Protein AF-A0A485PDD1-F1 (afdb_monomer_lite)

Structure (mmCIF, N/CA/C/O backbone):
data_AF-A0A485PDD1-F1
#
_entry.id   AF-A0A485PDD1-F1
#
loop_
_atom_site.group_PDB
_atom_site.id
_atom_site.type_symbol
_atom_site.label_atom_id
_atom_site.label_alt_id
_atom_site.label_comp_id
_atom_site.label_asym_id
_atom_site.label_entity_id
_atom_site.label_seq_id
_atom_site.pdbx_PDB_ins_code
_atom_site.Cartn_x
_atom_site.Cartn_y
_atom_site.Cartn_z
_atom_site.occupancy
_atom_site.B_iso_or_equiv
_atom_site.auth_seq_id
_atom_site.auth_comp_id
_atom_site.auth_asym_id
_atom_site.auth_atom_id
_atom_site.pdbx_PDB_model_num
ATOM 1 N N . MET A 1 1 ? -54.045 -8.172 41.677 1.00 32.72 1 MET A N 1
ATOM 2 C CA . MET A 1 1 ? -52.846 -7.308 41.641 1.00 32.72 1 MET A CA 1
ATOM 3 C C . MET A 1 1 ? -53.010 -6.403 40.441 1.00 32.72 1 MET A C 1
ATOM 5 O O . MET A 1 1 ? -53.018 -6.924 39.335 1.00 32.72 1 MET A O 1
ATOM 9 N N . MET A 1 2 ? -53.266 -5.110 40.646 1.00 36.47 2 MET A N 1
ATOM 10 C CA . MET A 1 2 ? -53.425 -4.199 39.511 1.00 36.47 2 MET A CA 1
ATOM 11 C C . MET A 1 2 ? -52.040 -3.977 38.888 1.00 36.47 2 MET A C 1
ATOM 13 O O . MET A 1 2 ? -51.110 -3.651 39.633 1.00 36.47 2 MET A O 1
ATOM 17 N N . PRO A 1 3 ? -51.876 -4.240 37.582 1.00 40.84 3 PRO A N 1
ATOM 18 C CA . PRO A 1 3 ? -50.604 -4.088 36.889 1.00 40.84 3 PRO A CA 1
ATOM 19 C C . PRO A 1 3 ? -50.136 -2.637 37.007 1.00 40.84 3 PRO A C 1
ATOM 21 O O . PRO A 1 3 ? -50.955 -1.734 37.153 1.00 40.84 3 PRO A O 1
ATOM 24 N N . GLY A 1 4 ? -48.818 -2.434 37.010 1.00 51.88 4 GLY A N 1
ATOM 25 C CA . GLY A 1 4 ? -48.174 -1.135 37.191 1.00 51.88 4 GLY A CA 1
ATOM 26 C C . GLY A 1 4 ? -48.525 -0.140 36.090 1.00 51.88 4 GLY A C 1
ATOM 27 O O . GLY A 1 4 ? -47.735 0.071 35.178 1.00 51.88 4 GLY A O 1
ATOM 28 N N . THR A 1 5 ? -49.694 0.483 36.196 1.00 61.59 5 THR A N 1
ATOM 29 C CA . THR A 1 5 ? -50.098 1.621 35.383 1.00 61.59 5 THR A CA 1
ATOM 30 C C . THR A 1 5 ? -49.225 2.803 35.773 1.00 61.59 5 THR A C 1
ATOM 32 O O . THR A 1 5 ? -49.400 3.429 36.821 1.00 61.59 5 THR A O 1
ATOM 35 N N . LEU A 1 6 ? -48.216 3.059 34.940 1.00 66.75 6 LEU A N 1
ATOM 36 C CA . LEU A 1 6 ? -47.545 4.349 34.902 1.00 66.75 6 LEU A CA 1
ATOM 37 C C . LEU A 1 6 ? -48.621 5.435 34.728 1.00 66.75 6 LEU A C 1
ATOM 39 O O . LEU A 1 6 ? -49.613 5.180 34.040 1.00 66.75 6 LEU A O 1
ATOM 43 N N . PRO A 1 7 ? -48.475 6.607 35.370 1.00 75.81 7 PRO A N 1
ATOM 44 C CA . PRO A 1 7 ? -49.396 7.713 35.146 1.00 75.81 7 PRO A CA 1
ATOM 45 C C . PRO A 1 7 ? -49.527 8.017 33.650 1.00 75.81 7 PRO A C 1
ATOM 47 O O . PRO A 1 7 ? -48.538 7.936 32.921 1.00 75.81 7 PRO A O 1
ATOM 50 N N . GLU A 1 8 ? -50.736 8.346 33.205 1.00 76.44 8 GLU A N 1
ATOM 51 C CA . GLU A 1 8 ? -51.068 8.594 31.795 1.00 76.44 8 GLU A CA 1
ATOM 52 C C . GLU A 1 8 ? -50.135 9.645 31.175 1.00 76.44 8 GLU A C 1
ATOM 54 O O . GLU A 1 8 ? -49.618 9.456 30.080 1.00 76.44 8 GLU A O 1
ATOM 59 N N . GLU A 1 9 ? -49.744 10.656 31.955 1.00 80.94 9 GLU A N 1
ATOM 60 C CA . GLU A 1 9 ? -48.836 11.716 31.511 1.00 80.94 9 GLU A CA 1
ATOM 61 C C . GLU A 1 9 ? -47.396 11.220 31.270 1.00 80.94 9 GLU A C 1
ATOM 63 O O . GLU A 1 9 ? -46.640 11.810 30.495 1.00 80.94 9 GLU A O 1
ATOM 68 N N . VAL A 1 10 ? -46.987 10.130 31.932 1.00 79.56 10 VAL A N 1
ATOM 69 C CA . VAL A 1 10 ? -45.689 9.476 31.698 1.00 79.56 10 VAL A CA 1
ATOM 70 C C . VAL A 1 10 ? -45.720 8.700 30.383 1.00 79.56 10 VAL A C 1
ATOM 72 O O . VAL A 1 10 ? -44.731 8.722 29.650 1.00 79.56 10 VAL A O 1
ATOM 75 N N . VAL A 1 11 ? -46.848 8.052 30.085 1.00 82.50 11 VAL A N 1
ATOM 76 C CA . VAL A 1 11 ? -47.064 7.290 28.848 1.00 82.50 11 VAL A CA 1
ATOM 77 C C . VAL A 1 11 ? -47.174 8.234 27.651 1.00 82.50 11 VAL A C 1
ATOM 79 O O . VAL A 1 11 ? -46.533 7.994 26.632 1.00 82.50 11 VAL A O 1
ATOM 82 N N . ASP A 1 12 ? -47.881 9.355 27.791 1.00 82.94 12 ASP A N 1
ATOM 83 C CA . ASP A 1 12 ? -47.989 10.383 26.750 1.00 82.94 12 ASP A CA 1
ATOM 84 C C . ASP A 1 12 ? -46.628 10.984 26.384 1.00 82.94 12 ASP A C 1
ATOM 86 O O . ASP A 1 12 ? -46.318 11.164 25.205 1.00 82.94 12 ASP A O 1
ATOM 90 N N . PHE A 1 13 ? -45.774 11.242 27.380 1.00 85.31 13 PHE A N 1
ATOM 91 C CA . PHE A 1 13 ? -44.405 11.701 27.141 1.00 85.31 13 PHE A CA 1
ATOM 92 C C . PHE A 1 13 ? -43.559 10.647 26.410 1.00 85.31 13 PHE A C 1
ATOM 94 O O . PHE A 1 13 ? -42.781 10.983 25.519 1.00 85.31 13 PHE A O 1
ATOM 101 N N . GLU A 1 14 ? -43.696 9.367 26.762 1.00 84.00 14 GLU A N 1
ATOM 102 C CA . GLU A 1 14 ? -42.968 8.277 26.101 1.00 84.00 14 GLU A CA 1
ATOM 103 C C . GLU A 1 14 ? -43.442 8.056 24.660 1.00 84.00 14 GLU A C 1
ATOM 105 O O . GLU A 1 14 ? -42.611 7.908 23.762 1.00 84.00 14 GLU A O 1
ATOM 110 N N . ASN A 1 15 ? -44.752 8.125 24.421 1.00 85.62 15 ASN A N 1
ATOM 111 C CA . ASN A 1 15 ? -45.341 8.058 23.086 1.00 85.62 15 ASN A CA 1
ATOM 112 C C . ASN A 1 15 ? -44.891 9.237 22.217 1.00 85.62 15 ASN A C 1
ATOM 114 O O . ASN A 1 15 ? -44.507 9.036 21.065 1.00 85.62 15 ASN A O 1
ATOM 118 N N . PHE A 1 16 ? -44.866 10.449 22.778 1.00 87.62 16 PHE A N 1
ATOM 119 C CA . PHE A 1 16 ? -44.356 11.634 22.092 1.00 87.62 16 PHE A CA 1
ATOM 120 C C . PHE A 1 16 ? -42.895 11.442 21.666 1.00 87.62 16 PHE A C 1
ATOM 122 O O . PHE A 1 16 ? -42.573 11.626 20.497 1.00 87.62 16 PHE A O 1
ATOM 129 N N . LEU A 1 17 ? -42.026 10.966 22.566 1.00 86.00 17 LEU A N 1
ATOM 130 C CA . LEU A 1 17 ? -40.626 10.687 22.230 1.00 86.00 17 LEU A CA 1
ATOM 131 C C . LEU A 1 17 ? -40.470 9.628 21.136 1.00 86.00 17 LEU A C 1
ATOM 133 O O . LEU A 1 17 ? -39.596 9.764 20.284 1.00 86.00 17 LEU A O 1
ATOM 137 N N . GLN A 1 18 ? -41.288 8.576 21.147 1.00 84.62 18 GLN A N 1
ATOM 138 C CA . GLN A 1 18 ? -41.235 7.542 20.111 1.00 84.62 18 GLN A CA 1
ATOM 139 C C . GLN A 1 18 ? -41.679 8.075 18.743 1.00 84.62 18 GLN A C 1
ATOM 141 O O . GLN A 1 18 ? -41.089 7.706 17.730 1.00 84.62 18 GLN A O 1
ATOM 146 N N . GLN A 1 19 ? -42.674 8.964 18.707 1.00 83.81 19 GLN A N 1
ATOM 147 C CA . GLN A 1 19 ? -43.203 9.533 17.465 1.00 83.81 19 GLN A CA 1
ATOM 148 C C . GLN A 1 19 ? -42.318 10.643 16.887 1.00 83.81 19 GLN A C 1
ATOM 150 O O . GLN A 1 19 ? -42.195 10.749 15.670 1.00 83.81 19 GLN A O 1
ATOM 155 N N . THR A 1 20 ? -41.679 11.460 17.729 1.00 81.75 20 THR A N 1
ATOM 156 C CA . THR A 1 20 ? -40.926 12.645 17.283 1.00 81.75 20 THR A CA 1
ATOM 157 C C . THR A 1 20 ? -39.418 12.419 17.161 1.00 81.75 20 THR A C 1
ATOM 159 O O . THR A 1 20 ? -38.658 13.379 17.169 1.00 81.75 20 THR A O 1
ATOM 162 N N . GLY A 1 21 ? -38.947 11.172 17.087 1.00 80.50 21 GLY A N 1
ATOM 163 C CA . GLY A 1 21 ? -37.518 10.891 16.887 1.00 80.50 21 GLY A CA 1
ATOM 164 C C . GLY A 1 21 ? -36.651 11.072 18.141 1.00 80.50 21 GLY A C 1
ATOM 165 O O . GLY A 1 21 ? -35.491 11.469 18.051 1.00 80.50 21 GLY A O 1
ATOM 166 N N . GLY A 1 22 ? -37.196 10.774 19.321 1.00 84.81 22 GLY A N 1
ATOM 167 C CA . GLY A 1 22 ? -36.456 10.698 20.579 1.00 84.81 22 GLY A CA 1
ATOM 168 C C . GLY A 1 22 ? -36.311 12.029 21.318 1.00 84.81 22 GLY A C 1
ATOM 169 O O . GLY A 1 22 ? -37.085 12.966 21.130 1.00 84.81 22 GLY A O 1
ATOM 170 N N . ARG A 1 23 ? -35.319 12.099 22.216 1.00 82.88 23 ARG A N 1
ATOM 171 C CA . ARG A 1 23 ? -35.078 13.271 23.083 1.00 82.88 23 ARG A CA 1
ATOM 172 C C . ARG A 1 23 ? -34.565 14.491 22.329 1.00 82.88 23 ARG A C 1
ATOM 174 O O . ARG A 1 23 ? -34.639 15.586 22.869 1.00 82.88 23 ARG A O 1
ATOM 181 N N . GLN A 1 24 ? -34.046 14.294 21.124 1.00 84.19 24 GLN A N 1
ATOM 182 C CA . GLN A 1 24 ? -33.463 15.330 20.287 1.00 84.19 24 GLN A CA 1
ATOM 183 C C . GLN A 1 24 ? -34.381 15.739 19.131 1.00 84.19 24 GLN A C 1
ATOM 185 O O . GLN A 1 24 ? -33.977 16.568 18.326 1.00 84.19 24 GLN A O 1
ATOM 190 N N . GLY A 1 25 ? -35.595 15.188 19.019 1.00 82.56 25 GLY A N 1
ATOM 191 C CA . GLY A 1 25 ? -36.531 15.586 17.961 1.00 82.56 25 GLY A CA 1
ATOM 192 C C . GLY A 1 25 ? -36.094 15.159 16.553 1.00 82.56 25 GLY A C 1
ATOM 193 O O . GLY A 1 25 ? -36.463 15.803 15.577 1.00 82.56 25 GLY A O 1
ATOM 194 N N . GLY A 1 26 ? -35.234 14.138 16.441 1.00 82.62 26 GLY A N 1
ATOM 195 C CA . GLY A 1 26 ? -34.600 13.737 15.180 1.00 82.62 26 GLY A CA 1
ATOM 196 C C . GLY A 1 26 ? -33.402 14.595 14.744 1.00 82.62 26 GLY A C 1
ATOM 197 O O . GLY A 1 26 ? -32.874 14.374 13.656 1.00 82.62 26 GLY A O 1
ATOM 198 N N . TRP A 1 27 ? -32.962 15.555 15.564 1.00 88.62 27 TRP A N 1
ATOM 199 C CA . TRP A 1 27 ? -31.740 16.329 15.321 1.00 88.62 27 TRP A CA 1
ATOM 200 C C . TRP A 1 27 ? -30.504 15.603 15.858 1.00 88.62 27 TRP A C 1
ATOM 202 O O . TRP A 1 27 ? -30.593 14.844 16.824 1.00 88.62 27 TRP A O 1
ATOM 212 N N . ASP A 1 28 ? -29.348 15.866 15.245 1.00 87.88 28 ASP A N 1
ATOM 213 C CA . ASP A 1 28 ? -28.065 15.387 15.762 1.00 87.88 28 ASP A CA 1
ATOM 214 C C . ASP A 1 28 ? -27.723 16.082 17.092 1.00 87.88 28 ASP A C 1
ATOM 216 O O . ASP A 1 28 ? -28.153 17.211 17.355 1.00 87.88 28 ASP A O 1
ATOM 220 N N . ASP A 1 29 ? -26.933 15.420 17.936 1.00 86.56 29 ASP A N 1
ATOM 221 C CA . ASP A 1 29 ? -26.594 15.908 19.276 1.00 86.56 29 ASP A CA 1
ATOM 222 C C . ASP A 1 29 ? -25.891 17.274 19.222 1.00 86.56 29 ASP A C 1
ATOM 224 O O . ASP A 1 29 ? -26.140 18.139 20.067 1.00 86.56 29 ASP A O 1
ATOM 228 N N . TYR A 1 30 ? -25.046 17.498 18.210 1.00 87.44 30 TYR A N 1
ATOM 229 C CA . TYR A 1 30 ? -24.349 18.768 18.005 1.00 87.44 30 TYR A CA 1
ATOM 230 C C . TYR A 1 30 ? -25.317 19.906 17.637 1.00 87.44 30 TYR A C 1
ATOM 232 O O . TYR A 1 30 ? -25.313 20.964 18.279 1.00 87.44 30 TYR A O 1
ATOM 240 N N . ASP A 1 31 ? -26.191 19.661 16.658 1.00 87.12 31 ASP A N 1
ATOM 241 C CA . ASP A 1 31 ? -27.179 20.629 16.171 1.00 87.12 31 ASP A CA 1
ATOM 242 C C . ASP A 1 31 ? -28.172 21.002 17.280 1.00 87.12 31 ASP A C 1
ATOM 244 O O . ASP A 1 31 ? -28.427 22.183 17.542 1.00 87.12 31 ASP A O 1
ATOM 248 N N . HIS A 1 32 ? -28.688 19.995 17.993 1.00 89.44 32 HIS A N 1
ATOM 249 C CA . HIS A 1 32 ? -29.620 20.184 19.099 1.00 89.44 32 HIS A CA 1
ATOM 250 C C . HIS A 1 32 ? -28.987 20.991 20.244 1.00 89.44 32 HIS A C 1
ATOM 252 O O . HIS A 1 32 ? -29.609 21.910 20.783 1.00 89.44 32 HIS A O 1
ATOM 258 N N . GLN A 1 33 ? -27.732 20.708 20.608 1.00 89.12 33 GLN A N 1
ATOM 259 C CA . GLN A 1 33 ? -27.037 21.467 21.650 1.00 89.12 33 GLN A CA 1
ATOM 260 C C . GLN A 1 33 ? -26.818 22.931 21.266 1.00 89.12 33 GLN A C 1
ATOM 262 O O . GLN A 1 33 ? -26.988 23.813 22.113 1.00 89.12 33 GLN A O 1
ATOM 267 N N . ASN A 1 34 ? -26.444 23.211 20.017 1.00 87.38 34 ASN A N 1
ATOM 268 C CA . ASN A 1 34 ? -26.275 24.583 19.543 1.00 87.38 34 ASN A CA 1
ATOM 269 C C . ASN A 1 34 ? -27.607 25.338 19.543 1.00 87.38 34 ASN A C 1
ATOM 271 O O . ASN A 1 34 ? -27.673 26.451 20.068 1.00 87.38 34 ASN A O 1
ATOM 275 N N . PHE A 1 35 ? -28.682 24.697 19.083 1.00 88.12 35 PHE A N 1
ATOM 276 C CA . PHE A 1 35 ? -30.039 25.233 19.162 1.00 88.12 35 PHE A CA 1
ATOM 277 C C . PHE A 1 35 ? -30.432 25.608 20.601 1.00 88.12 35 PHE A C 1
ATOM 279 O O . PHE A 1 35 ? -30.812 26.750 20.867 1.00 88.12 35 PHE A O 1
ATOM 286 N N . VAL A 1 36 ? -30.264 24.693 21.566 1.00 88.12 36 VAL A N 1
ATOM 287 C CA . VAL A 1 36 ? -30.605 24.949 22.978 1.00 88.12 36 VAL A CA 1
ATOM 288 C C . VAL A 1 36 ? -29.745 26.070 23.573 1.00 88.12 36 VAL A C 1
ATOM 290 O O . VAL A 1 36 ? -30.261 26.917 24.308 1.00 88.12 36 VAL A O 1
ATOM 293 N N . LYS A 1 37 ? -28.446 26.129 23.243 1.00 87.69 37 LYS A N 1
ATOM 294 C CA . LYS A 1 37 ? -27.548 27.209 23.692 1.00 87.69 37 LYS A CA 1
ATOM 295 C C . LYS A 1 37 ? -28.029 28.571 23.201 1.00 87.69 37 LYS A C 1
ATOM 297 O O . LYS A 1 37 ? -28.168 29.485 24.011 1.00 87.69 37 LYS A O 1
ATOM 302 N N . VAL A 1 38 ? -28.307 28.706 21.905 1.00 86.38 38 VAL A N 1
ATOM 303 C CA . VAL A 1 38 ? -28.776 29.967 21.310 1.00 86.38 38 VAL A CA 1
ATOM 304 C C . VAL A 1 38 ? -30.156 30.343 21.863 1.00 86.38 38 VAL A C 1
ATOM 306 O O . VAL A 1 38 ? -30.401 31.502 22.202 1.00 86.38 38 VAL A O 1
ATOM 309 N N . ARG A 1 39 ? -31.036 29.363 22.091 1.00 85.25 39 ARG A N 1
ATOM 310 C CA . ARG A 1 39 ? -32.368 29.598 22.667 1.00 85.25 39 ARG A CA 1
ATOM 311 C C . ARG A 1 39 ? -32.292 30.131 24.091 1.00 85.25 39 ARG A C 1
ATOM 313 O O . ARG A 1 39 ? -32.973 31.100 24.428 1.00 85.25 39 ARG A O 1
ATOM 320 N N . ASN A 1 40 ? -31.437 29.535 24.919 1.00 85.50 40 ASN A N 1
ATOM 321 C CA . ASN A 1 40 ? -31.229 29.970 26.299 1.00 85.50 40 ASN A CA 1
ATOM 322 C C . ASN A 1 40 ? -30.633 31.383 26.373 1.00 85.50 40 ASN A C 1
ATOM 324 O O . ASN A 1 40 ? -30.988 32.138 27.280 1.00 85.50 40 ASN A O 1
ATOM 328 N N . LYS A 1 41 ? -29.783 31.768 25.409 1.00 84.81 41 LYS A N 1
ATOM 329 C CA . LYS A 1 41 ? -29.271 33.144 25.291 1.00 84.81 41 LYS A CA 1
ATOM 330 C C . LYS A 1 41 ? -30.381 34.145 24.954 1.00 84.81 41 LYS A C 1
ATOM 332 O O . LYS A 1 41 ? -30.450 35.206 25.570 1.00 84.81 41 LYS A O 1
ATOM 337 N N . HIS A 1 42 ? -31.262 33.808 24.009 1.00 79.00 42 HIS A N 1
ATOM 338 C CA . HIS A 1 42 ? -32.275 34.739 23.491 1.00 79.00 42 HIS A CA 1
ATOM 339 C C . HIS A 1 42 ? -33.614 34.726 24.223 1.00 79.00 42 HIS A C 1
ATOM 341 O O . HIS A 1 42 ? -34.413 35.636 24.009 1.00 79.00 42 HIS A O 1
ATOM 347 N N . LYS A 1 43 ? -33.875 33.736 25.087 1.00 74.94 43 LYS A N 1
ATOM 348 C CA . LYS A 1 43 ? -35.114 33.600 25.883 1.00 74.94 43 LYS A CA 1
ATOM 349 C C . LYS A 1 43 ? -36.400 33.837 25.064 1.00 74.94 43 LYS A C 1
ATOM 351 O O . LYS A 1 43 ? -37.335 34.462 25.554 1.00 74.94 43 LYS A O 1
ATOM 356 N N . GLY A 1 44 ? -36.435 33.376 23.811 1.00 63.06 44 GLY A N 1
ATOM 357 C CA . GLY A 1 44 ? -37.609 33.491 22.932 1.00 63.06 44 GLY A CA 1
ATOM 358 C C . GLY A 1 44 ? -37.758 34.814 22.165 1.00 63.06 44 GLY A C 1
ATOM 359 O O . GLY A 1 44 ? -38.826 35.076 21.620 1.00 63.06 44 GLY A O 1
ATOM 360 N N . LYS A 1 45 ? -36.722 35.660 22.096 1.00 76.38 45 LYS A N 1
ATOM 361 C CA . LYS A 1 45 ? -36.727 36.861 21.237 1.00 76.38 45 LYS A CA 1
ATOM 362 C C . LYS A 1 45 ? -36.639 36.491 19.746 1.00 76.38 45 LYS A C 1
ATOM 364 O O . LYS A 1 45 ? -35.929 35.547 19.418 1.00 76.38 45 LYS A O 1
ATOM 369 N N . PRO A 1 46 ? -37.241 37.269 18.822 1.00 68.50 46 PRO A N 1
ATOM 370 C CA . PRO A 1 46 ? -37.196 36.991 17.378 1.00 68.50 46 PRO A CA 1
ATOM 371 C C . PRO A 1 46 ? -35.775 36.998 16.781 1.00 68.50 46 PRO A C 1
ATOM 373 O O . PRO A 1 46 ? -35.539 36.349 15.767 1.00 68.50 46 PRO A O 1
ATOM 376 N N . ALA A 1 47 ? -34.812 37.648 17.450 1.00 72.19 47 ALA A N 1
ATOM 377 C CA . ALA A 1 47 ? -33.385 37.599 17.107 1.00 72.19 47 ALA A CA 1
ATOM 378 C C . ALA A 1 47 ? -32.769 36.184 17.199 1.00 72.19 47 ALA A C 1
ATOM 380 O O . ALA A 1 47 ? -31.723 35.928 16.611 1.00 72.19 47 ALA A O 1
ATOM 381 N N . PHE A 1 48 ? -33.442 35.257 17.887 1.00 82.12 48 PHE A N 1
ATOM 382 C CA . PHE A 1 48 ? -33.079 33.845 17.979 1.00 82.12 48 PHE A CA 1
ATOM 383 C C . PHE A 1 48 ? -32.922 33.176 16.609 1.00 82.12 48 PHE A C 1
ATOM 385 O O . PHE A 1 48 ? -31.954 32.455 16.391 1.00 82.12 48 PHE A O 1
ATOM 392 N N . MET A 1 49 ? -33.848 33.435 15.679 1.00 78.00 49 MET A N 1
ATOM 393 C CA . MET A 1 49 ? -33.866 32.754 14.380 1.00 78.00 49 MET A CA 1
ATOM 394 C C . MET A 1 49 ? -32.625 33.077 13.541 1.00 78.00 49 MET A C 1
ATOM 396 O O . MET A 1 49 ? -32.090 32.187 12.889 1.00 78.00 49 MET A O 1
ATOM 400 N N . GLY A 1 50 ? -32.147 34.325 13.600 1.00 76.88 50 GLY A N 1
ATOM 401 C CA . GLY A 1 50 ? -30.933 34.748 12.898 1.00 76.88 50 GLY A CA 1
ATOM 402 C C . GLY A 1 50 ? -29.682 34.059 13.442 1.00 76.88 50 GLY A C 1
ATOM 403 O O . GLY A 1 50 ? -28.946 33.444 12.679 1.00 76.88 50 GLY A O 1
ATOM 404 N N . GLU A 1 51 ? -29.488 34.063 14.768 1.00 80.44 51 GLU A N 1
ATOM 405 C CA . GLU A 1 51 ? -28.298 33.447 15.379 1.00 80.44 51 GLU A CA 1
ATOM 406 C C . GLU A 1 51 ? -28.298 31.914 15.228 1.00 80.44 51 GLU A C 1
ATOM 408 O O . GLU A 1 51 ? -27.234 31.312 15.093 1.00 80.44 51 GLU A O 1
ATOM 413 N N . VAL A 1 52 ? -29.460 31.248 15.205 1.00 83.69 52 VAL A N 1
ATOM 414 C CA . VAL A 1 52 ? -29.501 29.794 14.954 1.00 83.69 52 VAL A CA 1
ATOM 415 C C . VAL A 1 52 ? -29.090 29.461 13.523 1.00 83.69 52 VAL A C 1
ATOM 417 O O . VAL A 1 52 ? -28.319 28.523 13.337 1.00 83.69 52 VAL A O 1
ATOM 420 N N . LEU A 1 53 ? -29.551 30.226 12.531 1.00 82.06 53 LEU A N 1
ATOM 421 C CA . LEU A 1 53 ? -29.183 30.006 11.128 1.00 82.06 53 LEU A CA 1
ATOM 422 C C . LEU A 1 53 ? -27.695 30.274 10.867 1.00 82.06 53 LEU A C 1
ATOM 424 O O . LEU A 1 53 ? -27.077 29.558 10.085 1.00 82.06 53 LEU A O 1
ATOM 428 N N . GLU A 1 54 ? -27.096 31.242 11.565 1.00 81.38 54 GLU A N 1
ATOM 429 C CA . GLU A 1 54 ? -25.648 31.488 11.507 1.00 81.38 54 GLU A CA 1
ATOM 430 C C . GLU A 1 54 ? -24.828 30.327 12.094 1.00 81.38 54 GLU A C 1
ATOM 432 O O . GLU A 1 54 ? -23.771 29.984 11.567 1.00 81.38 54 GLU A O 1
ATOM 437 N N . ASN A 1 55 ? -25.312 29.699 13.172 1.00 79.38 55 ASN A N 1
ATOM 438 C CA . ASN A 1 55 ? -24.624 28.573 13.814 1.00 79.38 55 ASN A CA 1
ATOM 439 C C . ASN A 1 55 ? -24.913 27.219 13.141 1.00 79.38 55 ASN A C 1
ATOM 441 O O . ASN A 1 55 ? -24.136 26.282 13.323 1.00 79.38 55 ASN A O 1
ATOM 445 N N . LEU A 1 56 ? -26.008 27.103 12.384 1.00 81.44 56 LEU A N 1
ATOM 446 C CA . LEU A 1 56 ? -26.446 25.879 11.705 1.00 81.44 56 LEU A CA 1
ATOM 447 C C . LEU A 1 56 ? -26.727 26.149 10.214 1.00 81.44 56 LEU A C 1
ATOM 449 O O . LEU A 1 56 ? -27.880 26.090 9.783 1.00 81.44 56 LEU A O 1
ATOM 453 N N . PRO A 1 57 ? -25.685 26.382 9.392 1.00 74.50 57 PRO A N 1
ATOM 454 C CA . PRO A 1 57 ? -25.847 26.719 7.973 1.00 74.50 57 PRO A CA 1
ATOM 455 C C . PRO A 1 57 ? -26.426 25.573 7.126 1.00 74.50 57 PRO A C 1
ATOM 457 O O . PRO A 1 57 ? -26.847 25.794 5.994 1.00 74.50 57 PRO A O 1
ATOM 460 N N . ALA A 1 58 ? -26.439 24.345 7.654 1.00 77.75 58 ALA A N 1
ATOM 461 C CA . ALA A 1 58 ? -26.993 23.166 6.990 1.00 77.75 58 ALA A CA 1
ATOM 462 C C . ALA A 1 58 ? -28.513 22.996 7.189 1.00 77.75 58 ALA A C 1
ATOM 464 O O . ALA A 1 58 ? -29.091 22.078 6.609 1.00 77.75 58 ALA A O 1
ATOM 465 N N . ARG A 1 59 ? -29.157 23.833 8.017 1.00 82.25 59 ARG A N 1
ATOM 466 C CA . ARG A 1 59 ? -30.582 23.722 8.366 1.00 82.25 59 ARG A CA 1
ATOM 467 C C . ARG A 1 59 ? -31.377 24.887 7.805 1.00 82.25 59 ARG A C 1
ATOM 469 O O . ARG A 1 59 ? -30.922 26.028 7.798 1.00 82.25 59 ARG A O 1
ATOM 476 N N . THR A 1 60 ? -32.588 24.597 7.346 1.00 85.50 60 THR A N 1
ATOM 477 C CA . THR A 1 60 ? -33.482 25.626 6.807 1.00 85.50 60 THR A CA 1
ATOM 478 C C . THR A 1 60 ? -34.225 26.356 7.927 1.00 85.50 60 THR A C 1
ATOM 480 O O . THR A 1 60 ? -34.418 25.833 9.026 1.00 85.50 60 THR A O 1
ATOM 483 N N . GLN A 1 61 ? -34.678 27.583 7.658 1.00 84.81 61 GLN A N 1
ATOM 484 C CA . GLN A 1 61 ? -35.468 28.359 8.620 1.00 84.81 61 GLN A CA 1
ATOM 485 C C . GLN A 1 61 ? -36.732 27.610 9.067 1.00 84.81 61 GLN A C 1
ATOM 487 O O . GLN A 1 61 ? -37.086 27.653 10.247 1.00 84.81 61 GLN A O 1
ATOM 492 N N . ASP A 1 62 ? -37.382 26.900 8.146 1.00 84.69 62 ASP A N 1
ATOM 493 C CA . ASP A 1 62 ? -38.595 26.134 8.428 1.00 84.69 62 ASP A CA 1
ATOM 494 C C . ASP A 1 62 ? -38.316 24.948 9.361 1.00 84.69 62 ASP A C 1
ATOM 496 O O . ASP A 1 62 ? -39.079 24.718 10.301 1.00 84.69 62 ASP A O 1
ATOM 500 N N . GLU A 1 63 ? -37.191 24.249 9.179 1.00 87.06 63 GLU A N 1
ATOM 501 C CA . GLU A 1 63 ? -36.747 23.179 10.086 1.00 87.06 63 GLU A CA 1
ATOM 502 C C . GLU A 1 63 ? -36.506 23.706 11.504 1.00 87.06 63 GLU A C 1
ATOM 504 O O . GLU A 1 63 ? -36.956 23.101 12.478 1.00 87.06 63 GLU A O 1
ATOM 509 N N . VAL A 1 64 ? -35.856 24.867 11.638 1.00 86.44 64 VAL A N 1
ATOM 510 C CA . VAL A 1 64 ? -35.612 25.508 12.942 1.00 86.44 64 VAL A CA 1
ATOM 511 C C . VAL A 1 64 ? -36.930 25.897 13.624 1.00 86.44 64 VAL A C 1
ATOM 513 O O . VAL A 1 64 ? -37.083 25.704 14.832 1.00 86.44 64 VAL A O 1
ATOM 516 N N . GLN A 1 65 ? -37.912 26.411 12.875 1.00 87.06 65 GLN A N 1
ATOM 517 C CA . GLN A 1 65 ? -39.227 26.758 13.429 1.00 87.06 65 GLN A CA 1
ATOM 518 C C . GLN A 1 65 ? -40.030 25.527 13.861 1.00 87.06 65 GLN A C 1
ATOM 520 O O . GLN A 1 65 ? -40.690 25.556 14.903 1.00 87.06 65 GLN A O 1
ATOM 525 N N . GLN A 1 66 ? -39.996 24.451 13.073 1.00 88.00 66 GLN A N 1
ATOM 526 C CA . GLN A 1 66 ? -40.628 23.184 13.440 1.00 88.00 66 GLN A CA 1
ATOM 527 C C . GLN A 1 66 ? -39.993 22.609 14.706 1.00 88.00 66 GLN A C 1
ATOM 529 O O . GLN A 1 66 ? -40.712 22.175 15.608 1.00 88.00 66 GLN A O 1
ATOM 534 N N . HIS A 1 67 ? -38.667 22.693 14.814 1.00 89.38 67 HIS A N 1
ATOM 535 C CA . HIS A 1 67 ? -37.935 22.239 15.989 1.00 89.38 67 HIS A CA 1
ATOM 536 C C . HIS A 1 67 ? -38.204 23.089 17.233 1.00 89.38 67 HIS A C 1
ATOM 538 O O . HIS A 1 67 ? -38.333 22.542 18.323 1.00 89.38 67 HIS A O 1
ATOM 544 N N . GLU A 1 68 ? -38.390 24.406 17.103 1.00 87.50 68 GLU A N 1
ATOM 545 C CA . GLU A 1 68 ? -38.822 25.251 18.229 1.00 87.50 68 GLU A CA 1
ATOM 546 C C . GLU A 1 68 ? -40.233 24.896 18.702 1.00 87.50 68 GLU A C 1
ATOM 548 O O . GLU A 1 68 ? -40.454 24.768 19.908 1.00 87.50 68 GLU A O 1
ATOM 553 N N . LYS A 1 69 ? -41.180 24.672 17.782 1.00 88.31 69 LYS A N 1
ATOM 554 C CA . LYS A 1 69 ? -42.526 24.198 18.145 1.00 88.31 69 LYS A CA 1
ATOM 555 C C . LYS A 1 69 ? -42.452 22.855 18.868 1.00 88.31 69 LYS A C 1
ATOM 557 O O . LYS A 1 69 ? -43.050 22.699 19.932 1.00 88.31 69 LYS A O 1
ATOM 562 N N . TRP A 1 70 ? -41.675 21.915 18.332 1.00 91.12 70 TRP A N 1
ATOM 563 C CA . TRP A 1 70 ? -41.431 20.624 18.968 1.00 91.12 70 TRP A CA 1
ATOM 564 C C . TRP A 1 70 ? -40.818 20.788 20.367 1.00 91.12 70 TRP A C 1
ATOM 566 O O . TRP A 1 70 ? -41.328 20.225 21.336 1.00 91.12 70 TRP A O 1
ATOM 576 N N . TYR A 1 71 ? -39.784 21.613 20.519 1.00 88.25 71 TYR A N 1
ATOM 577 C CA . TYR A 1 71 ? -39.094 21.800 21.793 1.00 88.25 71 TYR A CA 1
ATOM 578 C C . TYR A 1 71 ? -39.988 22.452 22.860 1.00 88.25 71 TYR A C 1
ATOM 580 O O . TYR A 1 71 ? -39.922 22.091 24.035 1.00 88.25 71 TYR A O 1
ATOM 588 N N . GLN A 1 72 ? -40.893 23.355 22.468 1.00 87.56 72 GLN A N 1
ATOM 589 C CA . GLN A 1 72 ? -41.928 23.882 23.366 1.00 87.56 72 GLN A CA 1
ATOM 590 C C . GLN A 1 72 ? -42.887 22.787 23.841 1.00 87.56 72 GLN A C 1
ATOM 592 O O . GLN A 1 72 ? -43.172 22.696 25.037 1.00 87.56 72 GLN A O 1
ATOM 597 N N . THR A 1 73 ? -43.351 21.927 22.929 1.00 88.00 73 THR A N 1
ATOM 598 C CA . THR A 1 73 ? -44.218 20.796 23.291 1.00 88.00 73 THR A CA 1
ATOM 599 C C . THR A 1 73 ? -43.496 19.774 24.172 1.00 88.00 73 THR A C 1
ATOM 601 O O . THR A 1 73 ? -44.069 19.308 25.156 1.00 88.00 73 THR A O 1
ATOM 604 N N . PHE A 1 74 ? -42.217 19.503 23.895 1.00 89.56 74 PHE A N 1
ATOM 605 C CA . PHE A 1 74 ? -41.360 18.638 24.701 1.00 89.56 74 PHE A CA 1
ATOM 606 C C . PHE A 1 74 ? -41.244 19.148 26.142 1.00 89.56 74 PHE A C 1
ATOM 608 O O . PHE A 1 74 ? -41.486 18.384 27.075 1.00 89.56 74 PHE A O 1
ATOM 615 N N . LEU A 1 75 ? -40.951 20.440 26.337 1.00 87.56 75 LEU A N 1
ATOM 616 C CA . LEU A 1 75 ? -40.838 21.037 27.673 1.00 87.56 75 LEU A CA 1
ATOM 617 C C . LEU A 1 75 ? -42.154 20.971 28.455 1.00 87.56 75 LEU A C 1
ATOM 619 O O . LEU A 1 75 ? -42.152 20.638 29.638 1.00 87.56 75 LEU A O 1
ATOM 623 N N . ALA A 1 76 ? -43.285 21.241 27.798 1.00 88.56 76 ALA A N 1
ATOM 624 C CA . ALA A 1 76 ? -44.594 21.166 28.440 1.00 88.56 76 ALA A CA 1
ATOM 625 C C . ALA A 1 76 ? -44.940 19.737 28.898 1.00 88.56 76 ALA A C 1
ATOM 627 O O . ALA A 1 76 ? -45.515 19.553 29.970 1.00 88.56 76 ALA A O 1
ATOM 628 N N . LEU A 1 77 ? -44.595 18.721 28.101 1.00 88.44 77 LEU A N 1
ATOM 629 C CA . LEU A 1 77 ? -44.823 17.319 28.458 1.00 88.44 77 LEU A CA 1
ATOM 630 C C . LEU A 1 77 ? -43.838 16.827 29.528 1.00 88.44 77 LEU A C 1
ATOM 632 O O . LEU A 1 77 ? -44.224 16.062 30.412 1.00 88.44 77 LEU A O 1
ATOM 636 N N . GLU A 1 78 ? -42.585 17.285 29.489 1.00 86.88 78 GLU A N 1
ATOM 637 C CA . GLU A 1 78 ? -41.594 16.968 30.519 1.00 86.88 78 GLU A CA 1
ATOM 638 C C . GLU A 1 78 ? -42.028 17.503 31.893 1.00 86.88 78 GLU A C 1
ATOM 640 O O . GLU A 1 78 ? -41.900 16.798 32.899 1.00 86.88 78 GLU A O 1
ATOM 645 N N . GLU A 1 79 ? -42.586 18.715 31.938 1.00 88.69 79 GLU A N 1
ATOM 646 C CA . GLU A 1 79 ? -43.088 19.311 33.177 1.00 88.69 79 GLU A CA 1
ATOM 647 C C . GLU A 1 79 ? -44.297 18.539 33.723 1.00 88.69 79 GLU A C 1
ATOM 649 O O . GLU A 1 79 ? -44.278 18.106 34.875 1.00 88.69 79 GLU A O 1
ATOM 654 N N . ARG A 1 80 ? -45.289 18.219 32.877 1.00 87.75 80 ARG A N 1
ATOM 655 C CA . ARG A 1 80 ? -46.443 17.389 33.284 1.00 87.75 80 ARG A CA 1
ATOM 656 C C . ARG A 1 80 ? -46.020 16.023 33.826 1.00 87.75 80 ARG A C 1
ATOM 658 O O . ARG A 1 80 ? -46.566 15.545 34.822 1.00 87.75 80 ARG A O 1
ATOM 665 N N . LYS A 1 81 ? -45.008 15.397 33.216 1.00 88.25 81 LYS A N 1
ATOM 666 C CA . LYS A 1 81 ? -44.425 14.143 33.711 1.00 88.25 81 LYS A CA 1
ATOM 667 C C . LYS A 1 81 ? -43.831 14.314 35.114 1.00 88.25 81 LYS A C 1
ATOM 669 O O . LYS A 1 81 ? -44.047 13.459 35.978 1.00 88.25 81 LYS A O 1
ATOM 674 N N . LYS A 1 82 ? -43.071 15.389 35.353 1.00 87.69 82 LYS A N 1
ATOM 675 C CA . LYS A 1 82 ? -42.473 15.684 36.668 1.00 87.69 82 LYS A CA 1
ATOM 676 C C . LYS A 1 82 ? -43.551 15.912 37.725 1.00 87.69 82 LYS A C 1
ATOM 678 O O . LYS A 1 82 ? -43.492 15.279 38.783 1.00 87.69 82 LYS A O 1
ATOM 683 N N . GLU A 1 83 ? -44.556 16.726 37.414 1.00 87.81 83 GLU A N 1
ATOM 684 C CA . GLU A 1 83 ? -45.695 17.005 38.293 1.00 87.81 83 GLU A CA 1
ATOM 685 C C . GLU A 1 83 ? -46.465 15.725 38.654 1.00 87.81 83 GLU A C 1
ATOM 687 O O . GLU A 1 83 ? -46.734 15.468 39.831 1.00 87.81 83 GLU A O 1
ATOM 692 N N . SER A 1 84 ? -46.750 14.863 37.673 1.00 87.19 84 SER A N 1
ATOM 693 C CA . SER A 1 84 ? -47.456 13.594 37.892 1.00 87.19 84 SER A CA 1
ATOM 694 C C . SER A 1 84 ? -46.672 12.636 38.805 1.00 87.19 84 SER A C 1
ATOM 696 O O . SER A 1 84 ? -47.210 12.096 39.781 1.00 87.19 84 SER A O 1
ATOM 698 N N . ILE A 1 85 ? -45.357 12.494 38.588 1.00 84.44 85 ILE A N 1
ATOM 699 C CA . ILE A 1 85 ? -44.484 11.676 39.448 1.00 84.44 85 ILE A CA 1
ATOM 700 C C . ILE A 1 85 ? -44.431 12.234 40.876 1.00 84.44 85 ILE A C 1
ATOM 702 O O . ILE A 1 85 ? -44.458 11.466 41.846 1.00 84.44 85 ILE A O 1
ATOM 706 N N . GLN A 1 86 ? -44.340 13.554 41.027 1.00 87.12 86 GLN A N 1
ATOM 707 C CA . GLN A 1 86 ? -44.309 14.202 42.335 1.00 87.12 86 GLN A CA 1
ATOM 708 C C . GLN A 1 86 ? -45.631 13.996 43.087 1.00 87.12 86 GLN A C 1
ATOM 710 O O . GLN A 1 86 ? -45.608 13.578 44.246 1.00 87.12 86 GLN A O 1
ATOM 715 N N . ASN A 1 87 ? -46.767 14.166 42.409 1.00 86.31 87 ASN A N 1
ATOM 716 C CA . ASN A 1 87 ? -48.099 13.904 42.957 1.00 86.31 87 ASN A CA 1
ATOM 717 C C . ASN A 1 87 ? -48.303 12.432 43.344 1.00 86.31 87 ASN A C 1
ATOM 719 O O . ASN A 1 87 ? -48.933 12.123 44.358 1.00 86.31 87 ASN A O 1
ATOM 723 N N . TRP A 1 88 ? -47.749 11.491 42.577 1.00 85.69 88 TRP A N 1
ATOM 724 C CA . TRP A 1 88 ? -47.775 10.076 42.943 1.00 85.69 88 TRP A CA 1
ATOM 725 C C . TRP A 1 88 ? -46.947 9.791 44.203 1.00 85.69 88 TRP A C 1
ATOM 727 O O . TRP A 1 88 ? -47.401 9.064 45.094 1.00 85.69 88 TRP A O 1
ATOM 737 N N . LYS A 1 89 ? -45.753 10.389 44.322 1.00 84.69 89 LYS A N 1
ATOM 738 C CA . LYS A 1 89 ? -44.894 10.245 45.510 1.00 84.69 89 LYS A CA 1
ATOM 739 C C . LYS A 1 89 ? -45.572 10.787 46.769 1.00 84.69 89 LYS A C 1
ATOM 741 O O . LYS A 1 89 ? -45.571 10.094 47.787 1.00 84.69 89 LYS A O 1
ATOM 746 N N . THR A 1 90 ? -46.179 11.972 46.702 1.00 84.88 90 THR A N 1
ATOM 747 C CA . THR A 1 90 ? -46.881 12.580 47.846 1.00 84.88 90 THR A CA 1
ATOM 748 C C . THR A 1 90 ? -48.094 11.750 48.264 1.00 84.88 90 THR A C 1
ATOM 750 O O . THR A 1 90 ? -48.211 11.401 49.439 1.00 84.88 90 THR A O 1
ATOM 753 N N . LYS A 1 91 ? -48.931 11.304 47.315 1.00 85.25 91 LYS A N 1
ATOM 754 C CA . LYS A 1 91 ? -50.071 10.408 47.597 1.00 85.25 91 LYS A CA 1
ATOM 755 C C . LYS A 1 91 ? -49.638 9.076 48.217 1.00 85.25 91 LYS A C 1
ATOM 757 O O . LYS A 1 91 ? -50.300 8.557 49.115 1.00 85.25 91 LYS A O 1
ATOM 762 N N . LYS A 1 92 ? -48.526 8.495 47.756 1.00 83.81 92 LYS A N 1
ATOM 763 C CA . LYS A 1 92 ? -47.987 7.241 48.308 1.00 83.81 92 LYS A CA 1
ATOM 764 C C . LYS A 1 92 ? -47.495 7.414 49.746 1.00 83.81 92 LYS A C 1
ATOM 766 O O . LYS A 1 92 ? -47.709 6.525 50.569 1.00 83.81 92 LYS A O 1
ATOM 771 N N . GLN A 1 93 ? -46.861 8.545 50.042 1.00 81.38 93 GLN A N 1
ATOM 772 C CA . GLN A 1 93 ? -46.385 8.871 51.383 1.00 81.38 93 GLN A CA 1
ATOM 773 C C . GLN A 1 93 ? -47.552 9.097 52.358 1.00 81.38 93 GLN A C 1
ATOM 775 O O . GLN A 1 93 ? -47.562 8.493 53.428 1.00 81.38 93 GLN A O 1
ATOM 780 N N . GLN A 1 94 ? -48.583 9.844 51.950 1.00 81.44 94 GLN A N 1
ATOM 781 C CA . GLN A 1 94 ? -49.799 10.052 52.750 1.00 81.44 94 GLN A CA 1
ATOM 782 C C . GLN A 1 94 ? -50.486 8.725 53.112 1.00 81.44 94 GLN A C 1
ATOM 784 O O . GLN A 1 94 ? -50.768 8.472 54.281 1.00 81.44 94 GLN A O 1
ATOM 789 N N . LYS A 1 95 ? -50.649 7.810 52.144 1.00 82.56 95 LYS A N 1
ATOM 790 C CA . LYS A 1 95 ? -51.210 6.469 52.408 1.00 82.56 95 LYS A CA 1
ATOM 791 C C . LYS A 1 95 ? -50.382 5.665 53.414 1.00 82.56 95 LYS A C 1
ATOM 793 O O . LYS A 1 95 ? -50.934 4.927 54.227 1.00 82.56 95 LYS A O 1
ATOM 798 N N . LYS A 1 96 ? -49.051 5.778 53.369 1.00 80.31 96 LYS A N 1
ATOM 799 C CA . LYS A 1 96 ? -48.156 5.095 54.315 1.00 80.31 96 LYS A CA 1
ATOM 800 C C . LYS A 1 96 ? -48.330 5.636 55.737 1.00 80.31 96 LYS A C 1
ATOM 802 O O . LYS A 1 96 ? -48.339 4.850 56.683 1.00 80.31 96 LYS A O 1
ATOM 807 N N . GLU A 1 97 ? -48.494 6.947 55.880 1.00 79.31 97 GLU A N 1
ATOM 808 C CA . GLU A 1 97 ? -48.730 7.611 57.165 1.00 79.31 97 GLU A CA 1
ATOM 809 C C . GLU A 1 97 ? -50.116 7.286 57.743 1.00 79.31 97 GLU A C 1
ATOM 811 O O . GLU A 1 97 ? -50.235 7.045 58.942 1.00 79.31 97 GLU A O 1
ATOM 816 N N . GLU A 1 98 ? -51.153 7.180 56.909 1.00 77.31 98 GLU A N 1
ATOM 817 C CA . GLU A 1 98 ? -52.484 6.722 57.335 1.00 77.31 98 GLU A CA 1
ATOM 818 C C . GLU A 1 98 ? -52.467 5.270 57.835 1.00 77.31 98 GLU A C 1
ATOM 820 O O . GLU A 1 98 ? -53.009 4.975 58.902 1.00 77.31 98 GLU A O 1
ATOM 825 N N . ILE A 1 99 ? -51.787 4.367 57.118 1.00 79.44 99 ILE A N 1
ATOM 826 C CA . ILE A 1 99 ? -51.621 2.964 57.536 1.00 79.44 99 ILE A CA 1
ATOM 827 C C . ILE A 1 99 ? -50.849 2.871 58.858 1.00 79.44 99 ILE A C 1
ATOM 829 O O . ILE A 1 99 ? -51.174 2.038 59.706 1.00 79.44 99 ILE A O 1
ATOM 833 N N . PHE A 1 100 ? -49.837 3.718 59.049 1.00 73.88 100 PHE A N 1
ATOM 834 C CA . PHE A 1 100 ? -49.076 3.777 60.294 1.00 73.88 100 PHE A CA 1
ATOM 835 C C . PHE A 1 100 ? -49.958 4.221 61.474 1.00 73.88 100 PHE A C 1
ATOM 837 O O . PHE A 1 100 ? -49.995 3.534 62.493 1.00 73.88 100 PHE A O 1
ATOM 844 N N . LYS A 1 101 ? -50.771 5.271 61.298 1.00 72.81 101 LYS A N 1
ATOM 845 C CA . LYS A 1 101 ? -51.732 5.746 62.314 1.00 72.81 101 LYS A CA 1
ATOM 846 C C . LYS A 1 101 ? -52.824 4.717 62.643 1.00 72.81 101 LYS A C 1
ATOM 848 O O . LYS A 1 101 ? -53.277 4.637 63.782 1.00 72.81 101 LYS A O 1
ATOM 853 N N . LEU A 1 102 ? -53.258 3.912 61.669 1.00 67.38 102 LEU A N 1
ATOM 854 C CA . LEU A 1 102 ? -54.204 2.806 61.884 1.00 67.38 102 LEU A CA 1
ATOM 855 C C . LEU A 1 102 ? -53.585 1.655 62.690 1.00 67.38 102 LEU A C 1
ATOM 857 O O . LEU A 1 102 ? -54.255 1.088 63.553 1.00 67.38 102 LEU A O 1
ATOM 861 N N . LYS A 1 103 ? -52.307 1.332 62.452 1.00 67.12 103 LYS A N 1
ATOM 862 C CA . LYS A 1 103 ? -51.581 0.310 63.223 1.00 67.12 103 LYS A CA 1
ATOM 863 C C . LYS A 1 103 ? -51.323 0.736 64.667 1.00 67.12 103 LYS A C 1
ATOM 865 O O . LYS A 1 103 ? -51.530 -0.068 65.567 1.00 67.12 103 LYS A O 1
ATOM 870 N N . GLU A 1 104 ? -50.979 1.998 64.897 1.00 62.25 104 GLU A N 1
ATOM 871 C CA . GLU A 1 104 ? -50.781 2.557 66.242 1.00 62.25 104 GLU A CA 1
ATOM 872 C C . GLU A 1 104 ? -52.082 2.563 67.076 1.00 62.25 104 GLU A C 1
ATOM 874 O O . GLU A 1 104 ? -52.074 2.313 68.285 1.00 62.25 104 GLU A O 1
ATOM 879 N N . LYS A 1 105 ? -53.237 2.761 66.423 1.00 59.75 105 LYS A N 1
ATOM 880 C CA . LYS A 1 105 ? -54.561 2.620 67.054 1.00 59.75 105 LYS A CA 1
ATOM 881 C C . LYS A 1 105 ? -54.938 1.162 67.344 1.00 59.75 105 LYS A C 1
ATOM 883 O O . LYS A 1 105 ? -55.606 0.905 68.340 1.00 59.75 105 LYS A O 1
ATOM 888 N N . ALA A 1 106 ? -54.507 0.215 66.509 1.00 56.09 106 ALA A N 1
ATOM 889 C CA . ALA A 1 106 ? -54.760 -1.213 66.710 1.00 56.09 106 ALA A CA 1
ATOM 890 C C . ALA A 1 106 ? -53.868 -1.829 67.808 1.00 56.09 106 ALA A C 1
ATOM 892 O O . ALA A 1 106 ? -54.328 -2.677 68.571 1.00 56.09 106 ALA A O 1
ATOM 893 N N . GLU A 1 107 ? -52.618 -1.376 67.941 1.00 57.53 107 GLU A N 1
ATOM 894 C CA . GLU A 1 107 ? -51.698 -1.844 68.989 1.00 57.53 107 GLU A CA 1
ATOM 895 C C . GLU A 1 107 ? -52.083 -1.342 70.391 1.00 57.53 107 GLU A C 1
ATOM 897 O O . GLU A 1 107 ? -51.895 -2.072 71.365 1.00 57.53 107 GLU A O 1
ATOM 902 N N . ASN A 1 108 ? -52.734 -0.177 70.505 1.00 49.72 108 ASN A N 1
ATOM 903 C CA . ASN A 1 108 ? -53.270 0.322 71.781 1.00 49.72 108 ASN A CA 1
ATOM 904 C C . ASN A 1 108 ? -54.405 -0.544 72.374 1.00 49.72 108 ASN A C 1
ATOM 906 O O . ASN A 1 108 ? -54.666 -0.462 73.571 1.00 49.72 108 ASN A O 1
ATOM 910 N N . ILE A 1 109 ? -55.059 -1.402 71.580 1.00 48.09 109 ILE A N 1
ATOM 911 C CA . ILE A 1 109 ? -56.173 -2.261 72.034 1.00 48.09 109 ILE A CA 1
ATOM 912 C C . ILE A 1 109 ? -55.683 -3.664 72.457 1.00 48.09 109 ILE A C 1
ATOM 914 O O . ILE A 1 109 ? -56.354 -4.357 73.218 1.00 48.09 109 ILE A O 1
ATOM 918 N N . SER A 1 110 ? -54.483 -4.087 72.035 1.00 45.81 110 SER A N 1
ATOM 919 C CA . SER A 1 110 ? -53.997 -5.467 72.225 1.00 45.81 11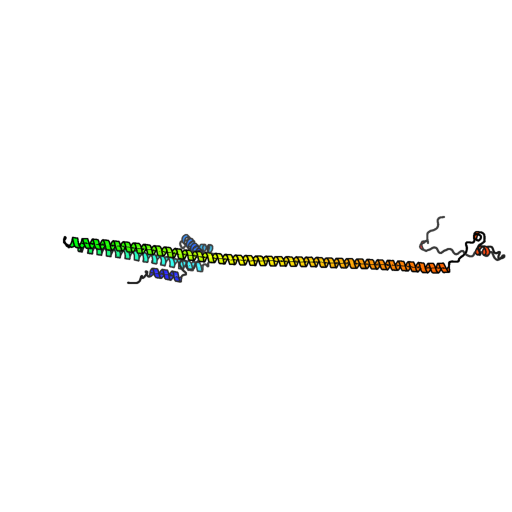0 SER A CA 1
ATOM 920 C C . SER A 1 110 ? -53.144 -5.694 73.488 1.00 45.81 110 SER A C 1
ATOM 922 O O . SER A 1 110 ? -52.669 -6.811 73.706 1.00 45.81 110 SER A O 1
ATOM 924 N N . LEU A 1 111 ? -52.936 -4.673 74.328 1.00 45.72 111 LEU A N 1
ATOM 925 C CA . LEU A 1 111 ? -52.086 -4.737 75.532 1.00 45.72 111 LEU A CA 1
ATOM 926 C C . LEU A 1 111 ? -52.838 -5.080 76.835 1.00 45.72 111 LEU A C 1
ATOM 928 O O . LEU A 1 111 ? -52.301 -4.898 77.927 1.00 45.72 111 LEU A O 1
ATOM 932 N N . LEU A 1 112 ? -54.052 -5.630 76.748 1.00 44.09 112 LEU A N 1
ATOM 933 C CA . LEU A 1 112 ? -54.758 -6.216 77.889 1.00 44.09 112 LEU A CA 1
ATOM 934 C C . LEU A 1 112 ? -54.833 -7.740 77.709 1.00 44.09 112 LEU A C 1
ATOM 936 O O . LEU A 1 112 ? -55.359 -8.206 76.710 1.00 44.09 112 LEU A O 1
ATOM 940 N N . PHE A 1 113 ? -54.366 -8.488 78.714 1.00 43.00 113 PHE A N 1
ATOM 941 C CA . PHE A 1 113 ? -54.376 -9.956 78.874 1.00 43.00 113 PHE A CA 1
ATOM 942 C C . PHE A 1 113 ? -53.145 -10.745 78.380 1.00 43.00 113 PHE A C 1
ATOM 944 O O . PHE A 1 113 ? -53.070 -11.175 77.237 1.00 43.00 113 PHE A O 1
ATOM 951 N N . HIS A 1 114 ? -52.258 -11.129 79.317 1.00 41.03 114 HIS A N 1
ATOM 952 C CA . HIS A 1 114 ? -52.253 -12.517 79.822 1.00 41.03 114 HIS A CA 1
ATOM 953 C C . HIS A 1 114 ? -51.273 -12.796 80.981 1.00 41.03 114 HIS A C 1
ATOM 955 O O . HIS A 1 114 ? -50.157 -12.281 81.046 1.00 41.03 114 HIS A O 1
ATOM 961 N N . ASN A 1 115 ? -51.740 -13.676 81.875 1.00 41.19 115 ASN A N 1
ATOM 962 C CA . ASN A 1 115 ? -51.167 -14.083 83.159 1.00 41.19 115 ASN A CA 1
ATOM 963 C C . ASN A 1 115 ? -49.983 -15.070 83.048 1.00 41.19 115 ASN A C 1
ATOM 965 O O . ASN A 1 115 ? -49.865 -15.849 82.099 1.00 41.19 115 ASN A O 1
ATOM 969 N N . LYS A 1 116 ? -49.099 -15.018 84.055 1.00 50.47 116 LYS A N 1
ATOM 970 C CA . LYS A 1 116 ? -47.762 -15.635 84.125 1.00 50.47 116 LYS A CA 1
ATOM 971 C C . LYS A 1 116 ? -47.738 -16.862 85.052 1.00 50.47 116 LYS A C 1
ATOM 973 O O . LYS A 1 116 ? -48.031 -16.707 86.229 1.00 50.47 116 LYS A O 1
ATOM 978 N N . LYS A 1 117 ? -47.283 -18.023 84.551 1.00 50.28 117 LYS A N 1
ATOM 979 C CA . LYS A 1 117 ? -46.113 -18.784 85.077 1.00 50.28 117 LYS A CA 1
ATOM 980 C C . LYS A 1 117 ? -45.886 -20.138 84.379 1.00 50.28 117 LYS A C 1
ATOM 982 O O . LYS A 1 117 ? -44.748 -20.401 84.008 1.00 50.28 117 LYS A O 1
ATOM 987 N N . ASP A 1 118 ? -46.917 -20.918 84.045 1.00 47.44 118 ASP A N 1
ATOM 988 C CA . ASP A 1 118 ? -46.717 -22.218 83.352 1.00 47.44 118 ASP A CA 1
ATOM 989 C C . ASP A 1 118 ? -46.532 -22.103 81.836 1.00 47.44 118 ASP A C 1
ATOM 991 O O . ASP A 1 118 ? -45.832 -22.888 81.194 1.00 47.44 118 ASP A O 1
ATOM 995 N N . ASN A 1 119 ? -47.058 -21.028 81.260 1.00 54.03 119 ASN A N 1
ATOM 996 C CA . ASN A 1 119 ? -46.825 -20.658 79.869 1.00 54.03 119 ASN A CA 1
ATOM 997 C C . ASN A 1 119 ? -45.357 -20.240 79.620 1.00 54.03 119 ASN A C 1
ATOM 999 O O . ASN A 1 119 ? -44.906 -20.196 78.482 1.00 54.03 119 ASN A O 1
ATOM 1003 N N . GLN A 1 120 ? -44.594 -19.921 80.672 1.00 58.78 120 GLN A N 1
ATOM 1004 C CA . GLN A 1 120 ? -43.257 -19.338 80.559 1.00 58.78 120 GLN A CA 1
ATOM 1005 C C . GLN A 1 120 ? -42.193 -20.381 80.204 1.00 58.78 120 GLN A C 1
ATOM 1007 O O . GLN A 1 120 ? -41.417 -20.142 79.285 1.00 58.78 120 GLN A O 1
ATOM 1012 N N . LYS A 1 121 ? -42.218 -21.561 80.842 1.00 59.91 121 LYS A N 1
ATOM 1013 C CA . LYS A 1 121 ? -41.284 -22.662 80.542 1.00 59.91 121 LYS A CA 1
ATOM 1014 C C . LYS A 1 121 ? -41.526 -23.275 79.158 1.00 59.91 121 LYS A C 1
ATOM 1016 O O . LYS A 1 121 ? -40.578 -23.426 78.393 1.00 59.91 121 LYS A O 1
ATOM 1021 N N . ARG A 1 122 ? -42.790 -23.527 78.778 1.00 62.31 122 ARG A N 1
ATOM 1022 C CA . ARG A 1 122 ? -43.134 -23.993 77.417 1.00 62.31 122 ARG A CA 1
ATOM 1023 C C . ARG A 1 122 ? -42.762 -22.959 76.349 1.00 62.31 122 ARG A C 1
ATOM 1025 O O . ARG A 1 122 ? -42.170 -23.320 75.335 1.00 62.31 122 ARG A O 1
ATOM 1032 N N . LYS A 1 123 ? -43.013 -21.664 76.593 1.00 66.56 123 LYS A N 1
ATOM 1033 C CA . LYS A 1 123 ? -42.549 -20.585 75.700 1.00 66.56 123 LYS A CA 1
ATOM 1034 C C . LYS A 1 123 ? -41.028 -20.498 75.639 1.00 66.56 123 LYS A C 1
ATOM 1036 O O . LYS A 1 123 ? -40.506 -20.153 74.589 1.00 66.56 123 LYS A O 1
ATOM 1041 N N . GLU A 1 124 ? -40.308 -20.780 76.717 1.00 71.00 124 GLU A N 1
ATOM 1042 C CA . GLU A 1 124 ? -38.846 -20.703 76.754 1.00 71.00 124 GLU A CA 1
ATOM 1043 C C . GLU A 1 124 ? -38.175 -21.851 75.989 1.00 71.00 124 GLU A C 1
ATOM 1045 O O . GLU A 1 124 ? -37.263 -21.608 75.197 1.00 71.00 124 GLU A O 1
ATOM 1050 N N . GLU A 1 125 ? -38.674 -23.081 76.119 1.00 76.06 125 GLU A N 1
ATOM 1051 C CA . GLU A 1 125 ? -38.234 -24.205 75.283 1.00 76.06 125 GLU A CA 1
ATOM 1052 C C . GLU A 1 125 ? -38.590 -24.001 73.809 1.00 76.06 125 GLU A C 1
ATOM 1054 O O . GLU A 1 125 ? -37.762 -24.232 72.926 1.00 76.06 125 GLU A O 1
ATOM 1059 N N . GLN A 1 126 ? -3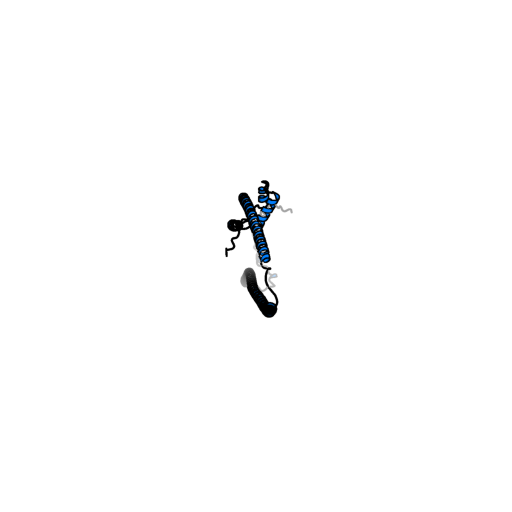9.794 -23.501 73.526 1.00 77.62 126 GLN A N 1
ATOM 1060 C CA . GLN A 1 126 ? -40.212 -23.178 72.166 1.00 77.62 126 GLN A CA 1
ATOM 1061 C C . GLN A 1 126 ? -39.377 -22.028 71.586 1.00 77.62 126 GLN A C 1
ATOM 1063 O O . GLN A 1 126 ? -38.980 -22.095 70.426 1.00 77.62 126 GLN A O 1
ATOM 1068 N N . ARG A 1 127 ? -38.990 -21.038 72.403 1.00 79.44 127 ARG A N 1
ATOM 1069 C CA . ARG A 1 127 ? -38.022 -19.990 72.037 1.00 79.44 127 ARG A CA 1
ATOM 1070 C C . ARG A 1 127 ? -36.635 -20.561 71.761 1.00 79.44 127 ARG A C 1
ATOM 1072 O O . ARG A 1 127 ? -36.000 -20.114 70.814 1.00 79.44 127 ARG A O 1
ATOM 1079 N N . LYS A 1 128 ? -36.149 -21.539 72.536 1.00 84.69 128 LYS A N 1
ATOM 1080 C CA . LYS A 1 128 ? -34.858 -22.205 72.271 1.00 84.69 128 LYS A CA 1
ATOM 1081 C C . LYS A 1 128 ? -34.892 -22.999 70.962 1.00 84.69 128 LYS A C 1
ATOM 1083 O O . LYS A 1 128 ? -33.999 -22.826 70.138 1.00 84.69 128 LYS A O 1
ATOM 1088 N N . LYS A 1 129 ? -35.942 -23.793 70.721 1.00 86.06 129 LYS A N 1
ATOM 1089 C CA . LYS A 1 129 ? -36.125 -24.523 69.451 1.00 86.06 129 LYS A CA 1
ATOM 1090 C C . LYS A 1 129 ? -36.256 -23.573 68.257 1.00 86.06 129 LYS A C 1
ATOM 1092 O O . LYS A 1 129 ? -35.619 -23.795 67.234 1.00 86.06 129 LYS A O 1
ATOM 1097 N N . GLN A 1 130 ? -37.009 -22.480 68.401 1.00 86.44 130 GLN A N 1
ATOM 1098 C CA . GLN A 1 130 ? -37.109 -21.438 67.375 1.00 86.44 130 GLN A CA 1
ATOM 1099 C C . GLN A 1 130 ? -35.767 -20.740 67.130 1.00 86.44 130 GLN A C 1
ATOM 1101 O O . GLN A 1 130 ? -35.416 -20.521 65.978 1.00 86.44 130 GLN A O 1
ATOM 1106 N N . LYS A 1 131 ? -34.980 -20.437 68.173 1.00 87.12 131 LYS A N 1
ATOM 1107 C CA . LYS A 1 131 ? -33.630 -19.866 68.018 1.00 87.12 131 LYS A CA 1
ATOM 1108 C C . LYS A 1 131 ? -32.707 -20.793 67.229 1.00 87.12 131 LYS A C 1
ATOM 1110 O O . LYS A 1 131 ? -32.089 -20.332 66.278 1.00 87.12 131 LYS A O 1
ATOM 1115 N N . LEU A 1 132 ? -32.673 -22.085 67.563 1.00 91.12 132 LEU A N 1
ATOM 1116 C CA . LEU A 1 132 ? -31.866 -23.072 66.838 1.00 91.12 132 LEU A CA 1
ATOM 1117 C C . LEU A 1 132 ? -32.329 -23.239 65.384 1.00 91.12 132 LEU A C 1
ATOM 1119 O O . LEU A 1 132 ? -31.497 -23.275 64.483 1.00 91.12 132 LEU A O 1
ATOM 1123 N N . ALA A 1 133 ? -33.641 -23.273 65.135 1.00 91.81 133 ALA A N 1
ATOM 1124 C CA . ALA A 1 133 ? -34.188 -23.326 63.779 1.00 91.81 133 ALA A CA 1
ATOM 1125 C C . ALA A 1 133 ? -33.834 -22.068 62.964 1.00 91.81 133 ALA A C 1
ATOM 1127 O O . ALA A 1 133 ? -33.462 -22.170 61.797 1.00 91.81 133 ALA A O 1
ATOM 1128 N N . VAL A 1 134 ? -33.886 -20.884 63.583 1.00 91.75 134 VAL A N 1
ATOM 1129 C CA . VAL A 1 134 ? -33.487 -19.616 62.955 1.00 91.75 134 VAL A CA 1
ATOM 1130 C C . VAL A 1 134 ? -31.981 -19.573 62.697 1.00 91.75 134 VAL A C 1
ATOM 1132 O O . VAL A 1 134 ? -31.568 -19.099 61.643 1.00 91.75 134 VAL A O 1
ATOM 1135 N N . GLU A 1 135 ? -31.145 -20.067 63.610 1.00 91.56 135 GLU A N 1
ATOM 1136 C CA . GLU A 1 135 ? -29.694 -20.161 63.404 1.00 91.56 135 GLU A CA 1
ATOM 1137 C C . GLU A 1 135 ? -29.333 -21.149 62.295 1.00 91.56 135 GLU A C 1
ATOM 1139 O O . GLU A 1 135 ? -28.516 -20.820 61.435 1.00 91.56 135 GLU A O 1
ATOM 1144 N N . ALA A 1 136 ? -29.969 -22.322 62.264 1.00 93.31 136 ALA A N 1
ATOM 1145 C CA . ALA A 1 136 ? -29.801 -23.293 61.189 1.00 93.31 136 ALA A CA 1
ATOM 1146 C C . ALA A 1 136 ? -30.240 -22.705 59.839 1.00 93.31 136 ALA A C 1
ATOM 1148 O O . ALA A 1 136 ? -29.494 -22.788 58.867 1.00 93.31 136 ALA A O 1
ATOM 1149 N N . TRP A 1 137 ? -31.386 -22.015 59.787 1.00 95.62 137 TRP A N 1
ATOM 1150 C CA . TRP A 1 137 ? -31.854 -21.326 58.582 1.00 95.62 137 TRP A CA 1
ATOM 1151 C C . TRP A 1 137 ? -30.916 -20.193 58.145 1.00 95.62 137 TRP A C 1
ATOM 1153 O O . TRP A 1 137 ? -30.621 -20.068 56.958 1.00 95.62 137 TRP A O 1
ATOM 1163 N N . LYS A 1 138 ? -30.379 -19.402 59.083 1.00 94.69 138 LYS A N 1
ATOM 1164 C CA . LYS A 1 138 ? -29.373 -18.367 58.788 1.00 94.69 138 LYS A CA 1
ATOM 1165 C C . LYS A 1 138 ? -28.085 -18.970 58.230 1.00 94.69 138 LYS A C 1
ATOM 1167 O O . LYS A 1 138 ? -27.544 -18.430 57.269 1.00 94.69 138 LYS A O 1
ATOM 1172 N N . LYS A 1 139 ? -27.607 -20.087 58.791 1.00 95.81 139 LYS A N 1
ATOM 1173 C CA . LYS A 1 139 ? -26.437 -20.817 58.275 1.00 95.81 139 LYS A CA 1
ATOM 1174 C C . LYS A 1 139 ? -26.711 -21.374 56.877 1.00 95.81 139 LYS A C 1
ATOM 1176 O O . LYS A 1 139 ? -25.918 -21.120 55.978 1.00 95.81 139 LYS A O 1
ATOM 1181 N N . GLN A 1 140 ? -27.857 -22.025 56.673 1.00 94.56 140 GLN A N 1
ATOM 1182 C CA . GLN A 1 140 ? -28.300 -22.528 55.369 1.00 94.56 140 GLN A CA 1
ATOM 1183 C C . GLN A 1 140 ? -28.347 -21.401 54.329 1.00 94.56 140 GLN A C 1
ATOM 1185 O O . GLN A 1 140 ? -27.764 -21.527 53.256 1.00 94.56 140 GLN A O 1
ATOM 1190 N N . LYS A 1 141 ? -28.978 -20.264 54.659 1.00 95.31 141 LYS A N 1
ATOM 1191 C CA . LYS A 1 141 ? -29.042 -19.108 53.758 1.00 95.31 141 LYS A CA 1
ATOM 1192 C C . LYS A 1 141 ? -27.691 -18.457 53.516 1.00 95.31 141 LYS A C 1
ATOM 1194 O O . LYS A 1 141 ? -27.442 -18.024 52.397 1.00 95.31 141 LYS A O 1
ATOM 1199 N N . SER A 1 142 ? -26.810 -18.417 54.510 1.00 93.81 142 SER A N 1
ATOM 1200 C CA . SER A 1 142 ? -25.441 -17.930 54.327 1.00 93.81 142 SER A CA 1
ATOM 1201 C C . SER A 1 142 ? -24.662 -18.807 53.339 1.00 93.81 142 SER A C 1
ATOM 1203 O O . SER A 1 142 ? -24.046 -18.289 52.408 1.00 93.81 142 SER A O 1
ATOM 1205 N N . ILE A 1 143 ? -24.759 -20.134 53.479 1.00 95.19 143 ILE A N 1
ATOM 1206 C CA . ILE A 1 143 ? -24.122 -21.098 52.570 1.00 95.19 143 ILE A CA 1
ATOM 1207 C C . ILE A 1 143 ? -24.701 -20.967 51.158 1.00 95.19 143 ILE A C 1
ATOM 1209 O O . ILE A 1 143 ? -23.942 -20.823 50.206 1.00 95.19 143 ILE A O 1
ATOM 1213 N N . GLU A 1 144 ? -26.027 -20.937 51.013 1.00 95.19 144 GLU A N 1
ATOM 1214 C CA . GLU A 1 144 ? -26.697 -20.773 49.716 1.00 95.19 144 GLU A CA 1
ATOM 1215 C C . GLU A 1 144 ? -26.283 -19.467 49.017 1.00 95.19 144 GLU A C 1
ATOM 1217 O O . GLU A 1 144 ? -25.971 -19.466 47.827 1.00 95.19 144 GLU A O 1
ATOM 1222 N N . MET A 1 145 ? -26.210 -18.356 49.757 1.00 93.31 145 MET A N 1
ATOM 1223 C CA . MET A 1 145 ? -25.749 -17.073 49.220 1.00 93.31 145 MET A CA 1
ATOM 1224 C C . MET A 1 145 ? -24.269 -17.103 48.827 1.00 93.31 145 MET A C 1
ATOM 1226 O O . MET A 1 145 ? -23.904 -16.507 47.816 1.00 93.31 145 MET A O 1
ATOM 1230 N N . SER A 1 146 ? -23.424 -17.797 49.593 1.00 94.44 146 SER A N 1
ATOM 1231 C CA . SER A 1 146 ? -22.007 -17.984 49.264 1.00 94.44 146 SER A CA 1
ATOM 1232 C C . SER A 1 146 ? -21.833 -18.812 47.987 1.00 94.44 146 SER A C 1
ATOM 1234 O O . SER A 1 146 ? -21.133 -18.385 47.072 1.00 94.44 146 SER A O 1
ATOM 1236 N N . VAL A 1 147 ? -22.553 -19.933 47.863 1.00 96.75 147 VAL A N 1
ATOM 1237 C CA . VAL A 1 147 ? -22.552 -20.781 46.659 1.00 96.75 147 VAL A CA 1
ATOM 1238 C C . VAL A 1 147 ? -23.066 -20.007 45.446 1.00 96.75 147 VAL A C 1
ATOM 1240 O O . VAL A 1 147 ? -22.448 -20.056 44.385 1.00 96.75 147 VAL A O 1
ATOM 1243 N N . ARG A 1 148 ? -24.146 -19.229 45.597 1.00 95.69 148 ARG A N 1
ATOM 1244 C CA . ARG A 1 148 ? -24.684 -18.396 44.513 1.00 95.69 148 ARG A CA 1
ATOM 1245 C C . ARG A 1 148 ? -23.680 -17.342 44.049 1.00 95.69 148 ARG A C 1
ATOM 1247 O O . ARG A 1 148 ? -23.506 -17.171 42.848 1.00 95.69 148 ARG A O 1
ATOM 1254 N N . ARG A 1 149 ? -22.997 -16.666 44.979 1.00 94.12 149 ARG A N 1
ATOM 1255 C CA . ARG A 1 149 ? -21.940 -15.696 44.649 1.00 94.12 149 ARG A CA 1
ATOM 1256 C C . ARG A 1 149 ? -20.754 -16.369 43.962 1.00 94.12 149 ARG A C 1
ATOM 1258 O O . ARG A 1 149 ? -20.291 -15.866 42.948 1.00 94.12 149 ARG A O 1
ATOM 1265 N N . ALA A 1 150 ? -20.306 -17.519 44.461 1.00 95.06 150 ALA A N 1
ATOM 1266 C CA . ALA A 1 150 ? -19.222 -18.277 43.842 1.00 95.06 150 ALA A CA 1
ATOM 1267 C C . ALA A 1 150 ? -19.583 -18.744 42.421 1.00 95.06 150 ALA A C 1
ATOM 1269 O O . ALA A 1 150 ? -18.745 -18.678 41.527 1.00 95.06 150 ALA A O 1
ATOM 1270 N N . SER A 1 151 ? -20.831 -19.167 42.192 1.00 94.56 151 SER A N 1
ATOM 1271 C CA . SER A 1 151 ? -21.325 -19.524 40.857 1.00 94.56 151 SER A CA 1
ATOM 1272 C C . SER A 1 151 ? -21.344 -18.321 39.912 1.00 94.56 151 SER A C 1
ATOM 1274 O O . SER A 1 151 ? -20.913 -18.452 38.774 1.00 94.56 151 SER A O 1
ATOM 1276 N N . GLN A 1 152 ? -21.797 -17.155 40.385 1.00 95.38 152 GLN A N 1
ATOM 1277 C CA . GLN A 1 152 ? -21.814 -15.923 39.587 1.00 95.38 152 GLN A CA 1
ATOM 1278 C C . GLN A 1 152 ? -20.405 -15.476 39.185 1.00 95.38 152 GLN A C 1
ATOM 1280 O O . GLN A 1 152 ? -20.190 -15.117 38.034 1.00 95.38 152 GLN A O 1
ATOM 1285 N N . VAL A 1 153 ? -19.436 -15.544 40.104 1.00 96.38 153 VAL A N 1
ATOM 1286 C CA . VAL A 1 153 ? -18.036 -15.195 39.804 1.00 96.38 153 VAL A CA 1
ATOM 1287 C C . VAL A 1 153 ? -17.441 -16.148 38.767 1.00 96.38 153 VAL A C 1
ATOM 1289 O O . VAL A 1 153 ? -16.810 -15.690 37.820 1.00 96.38 153 VAL A O 1
ATOM 1292 N N . LYS A 1 154 ? -17.684 -17.460 38.897 1.00 96.12 154 LYS A N 1
ATOM 1293 C CA . LYS A 1 154 ? -17.218 -18.452 37.913 1.00 96.12 154 LYS A CA 1
ATOM 1294 C C . LYS A 1 154 ? -17.810 -18.217 36.524 1.00 96.12 154 LYS A C 1
ATOM 1296 O O . LYS A 1 154 ? -17.087 -18.280 35.537 1.00 96.12 154 LYS A O 1
ATOM 1301 N N . GLU A 1 155 ? -19.107 -17.928 36.447 1.00 94.88 155 GLU A N 1
ATOM 1302 C CA . GLU A 1 155 ? -19.781 -17.633 35.179 1.00 94.88 155 GLU A CA 1
ATOM 1303 C C . GLU A 1 155 ? -19.227 -16.352 34.530 1.00 94.88 155 GLU A C 1
ATOM 1305 O O . GLU A 1 155 ? -18.959 -16.330 33.328 1.00 94.88 155 GLU A O 1
ATOM 1310 N N . GLU A 1 156 ? -18.966 -15.310 35.326 1.00 95.25 156 GLU A N 1
ATOM 1311 C CA . GLU A 1 156 ? -18.360 -14.063 34.849 1.00 95.25 156 GLU A CA 1
ATOM 1312 C C . GLU A 1 156 ? -16.914 -14.264 34.356 1.00 95.25 156 GLU A C 1
ATOM 1314 O O . GLU A 1 156 ? -16.520 -13.700 33.331 1.00 95.25 156 GLU A O 1
ATOM 1319 N N . GLU A 1 157 ? -16.113 -15.076 35.052 1.00 94.94 157 GLU A N 1
ATOM 1320 C CA . GLU A 1 157 ? -14.756 -15.438 34.622 1.00 94.94 157 GLU A CA 1
ATOM 1321 C C . GLU A 1 157 ? -14.764 -16.236 33.314 1.00 94.94 157 GLU A C 1
ATOM 1323 O O . GLU A 1 157 ? -14.012 -15.903 32.394 1.00 94.94 157 GLU A O 1
ATOM 1328 N N . GLU A 1 158 ? -15.652 -17.225 33.174 1.00 95.62 158 GLU A N 1
ATOM 1329 C CA . GLU A 1 158 ? -15.816 -17.964 31.918 1.00 95.62 158 GLU A CA 1
ATOM 1330 C C . GLU A 1 158 ? -16.253 -17.056 30.762 1.00 95.62 158 GLU A C 1
ATOM 1332 O O . GLU A 1 158 ? -15.780 -17.210 29.631 1.00 95.62 158 GLU A O 1
ATOM 1337 N N . GLU A 1 159 ? -17.151 -16.099 31.009 1.00 95.25 159 GLU A N 1
ATOM 1338 C CA . GLU A 1 159 ? -17.584 -15.154 29.982 1.00 95.25 159 GLU A CA 1
ATOM 1339 C C . GLU A 1 159 ? -16.439 -14.219 29.561 1.00 95.25 159 GLU A C 1
ATOM 1341 O O . GLU A 1 159 ? -16.245 -13.967 28.365 1.00 95.25 159 GLU A O 1
ATOM 1346 N N . LYS A 1 160 ? -15.641 -13.735 30.522 1.00 96.50 160 LYS A N 1
ATOM 1347 C CA . LYS A 1 160 ? -14.436 -12.934 30.252 1.00 96.50 160 LYS A CA 1
ATOM 1348 C C . LYS A 1 160 ? -13.410 -13.722 29.449 1.00 96.50 160 LYS A C 1
ATOM 1350 O O . LYS A 1 160 ? -12.861 -13.182 28.488 1.00 96.50 160 LYS A O 1
ATOM 1355 N N . GLU A 1 161 ? -13.189 -14.990 29.777 1.00 95.56 161 GLU A N 1
ATOM 1356 C CA . GLU A 1 161 ? -12.261 -15.848 29.042 1.00 95.56 161 GLU A CA 1
ATOM 1357 C C . GLU A 1 161 ? -12.757 -16.113 27.612 1.00 95.56 161 GLU A C 1
ATOM 1359 O O . GLU A 1 161 ? -12.014 -15.928 26.648 1.00 95.56 161 GLU A O 1
ATOM 1364 N N . LYS A 1 162 ? -14.054 -16.396 27.426 1.00 97.00 162 LYS A N 1
ATOM 1365 C CA . LYS A 1 162 ? -14.664 -16.508 26.086 1.00 97.00 162 LYS A CA 1
ATOM 1366 C C . LYS A 1 162 ? -14.520 -15.214 25.279 1.00 97.00 162 LYS A C 1
ATOM 1368 O O . LYS A 1 162 ? -14.262 -15.269 24.075 1.00 97.00 162 LYS A O 1
ATOM 1373 N N . LYS A 1 163 ? -14.677 -14.043 25.908 1.00 96.69 163 LYS A N 1
ATOM 1374 C CA . LYS A 1 163 ? -14.453 -12.737 25.260 1.00 96.69 163 LYS A CA 1
ATOM 1375 C C . LYS A 1 163 ? -12.988 -12.566 24.849 1.00 96.69 163 LYS A C 1
ATOM 1377 O O . LYS A 1 163 ? -12.736 -12.196 23.705 1.00 96.69 163 LYS A O 1
ATOM 1382 N N . ARG A 1 164 ? -12.037 -12.904 25.726 1.00 96.75 164 ARG A N 1
ATOM 1383 C CA . ARG A 1 164 ? -10.594 -12.875 25.433 1.00 96.75 164 ARG A CA 1
ATOM 1384 C C . ARG A 1 164 ? -10.215 -13.793 24.278 1.00 96.75 164 ARG A C 1
ATOM 1386 O O . ARG A 1 164 ? -9.511 -13.359 23.374 1.00 96.75 164 ARG A O 1
ATOM 1393 N N . GLN A 1 165 ? -10.727 -15.020 24.256 1.00 96.06 165 GLN A N 1
ATOM 1394 C CA . GLN A 1 165 ? -10.472 -15.966 23.168 1.00 96.06 165 GLN A CA 1
ATOM 1395 C C . GLN A 1 165 ? -11.033 -15.470 21.834 1.00 96.06 165 GLN A C 1
ATOM 1397 O O . GLN A 1 165 ? -10.343 -15.528 20.819 1.00 96.06 165 GLN A O 1
ATOM 1402 N N . LYS A 1 166 ? -12.259 -14.930 21.823 1.00 97.25 166 LYS A N 1
ATOM 1403 C CA . LYS A 1 166 ? -12.849 -14.329 20.615 1.00 97.25 166 LYS A CA 1
ATOM 1404 C C . LYS A 1 166 ? -12.030 -13.142 20.114 1.00 97.25 166 LYS A C 1
ATOM 1406 O O . LYS A 1 166 ? -11.817 -13.025 18.911 1.00 97.25 166 LYS A O 1
ATOM 1411 N N . GLU A 1 167 ? -11.568 -12.284 21.016 1.00 96.19 167 GLU A N 1
ATOM 1412 C CA . GLU A 1 167 ? -10.717 -11.146 20.670 1.00 96.19 167 GLU A CA 1
ATOM 1413 C C . GLU A 1 167 ? -9.370 -11.611 20.106 1.00 96.19 167 GLU A C 1
ATOM 1415 O O . GLU A 1 167 ? -8.960 -11.171 19.035 1.00 96.19 167 GLU A O 1
ATOM 1420 N N . HIS A 1 168 ? -8.735 -12.596 20.741 1.00 97.31 168 HIS A N 1
ATOM 1421 C CA . HIS A 1 168 ? -7.491 -13.176 20.247 1.00 97.31 168 HIS A CA 1
ATOM 1422 C C . HIS A 1 168 ? -7.658 -13.807 18.855 1.00 97.31 168 HIS A C 1
ATOM 1424 O O . HIS A 1 168 ? -6.841 -13.579 17.966 1.00 97.31 168 HIS A O 1
ATOM 1430 N N . GLN A 1 169 ? -8.758 -14.528 18.616 1.00 97.12 169 GLN A N 1
ATOM 1431 C CA . GLN A 1 169 ? -9.083 -15.069 17.294 1.00 97.12 169 GLN A CA 1
ATOM 1432 C C . GLN A 1 169 ? -9.298 -13.968 16.248 1.00 97.12 169 GLN A C 1
ATOM 1434 O O . GLN A 1 169 ? -8.873 -14.126 15.104 1.00 97.12 169 GLN A O 1
ATOM 1439 N N . ARG A 1 170 ? -9.948 -12.854 16.610 1.00 97.44 170 ARG A N 1
ATOM 1440 C CA . ARG A 1 170 ? -10.124 -11.700 15.713 1.00 97.44 170 ARG A CA 1
ATOM 1441 C C . ARG A 1 170 ? -8.783 -11.075 15.352 1.00 97.44 170 ARG A C 1
ATOM 1443 O O . ARG A 1 170 ? -8.519 -10.867 14.171 1.00 97.44 170 ARG A O 1
ATOM 1450 N N . GLN A 1 171 ? -7.927 -10.845 16.343 1.00 96.44 171 GLN A N 1
ATOM 1451 C CA . GLN A 1 171 ? -6.587 -10.298 16.140 1.00 96.44 171 GLN A CA 1
ATOM 1452 C C . GLN A 1 171 ? -5.726 -11.220 15.277 1.00 96.44 171 GLN A C 1
ATOM 1454 O O . GLN A 1 171 ? -5.063 -10.753 14.354 1.00 96.44 171 GLN A O 1
ATOM 1459 N N . PHE A 1 172 ? -5.782 -12.532 15.514 1.00 97.75 172 PHE A N 1
ATOM 1460 C CA . PHE A 1 172 ? -5.068 -13.514 14.702 1.00 97.75 172 PHE A CA 1
ATOM 1461 C C . PHE A 1 172 ? -5.552 -13.517 13.246 1.00 97.75 172 PHE A C 1
ATOM 1463 O O . PHE A 1 172 ? -4.736 -13.452 12.330 1.00 97.75 172 PHE A O 1
ATOM 1470 N N . LYS A 1 173 ? -6.874 -13.516 13.018 1.00 97.31 173 LYS A N 1
ATOM 1471 C CA . LYS A 1 173 ? -7.453 -13.420 11.666 1.00 97.31 173 LYS A CA 1
ATOM 1472 C C . LYS A 1 173 ? -7.037 -12.133 10.956 1.00 97.31 173 LYS A C 1
ATOM 1474 O O . LYS A 1 173 ? -6.681 -12.177 9.783 1.00 97.31 173 LYS A O 1
ATOM 1479 N N . LEU A 1 174 ? -7.052 -11.002 11.663 1.00 97.56 174 LEU A N 1
ATOM 1480 C CA . LEU A 1 174 ? -6.623 -9.717 11.114 1.00 97.56 174 LEU A CA 1
ATOM 1481 C C . LEU A 1 174 ? -5.132 -9.724 10.760 1.00 97.56 174 LEU A C 1
ATOM 1483 O O . LEU A 1 174 ? -4.760 -9.263 9.684 1.00 97.56 174 LEU A O 1
ATOM 1487 N N . LYS A 1 175 ? -4.286 -10.279 11.636 1.00 98.06 175 LYS A N 1
ATOM 1488 C CA . LYS A 1 175 ? -2.849 -10.425 11.390 1.00 98.06 175 LYS A CA 1
ATOM 1489 C C . LYS A 1 175 ? -2.584 -11.276 10.150 1.00 98.06 175 LYS A C 1
ATOM 1491 O O . LYS A 1 175 ? -1.796 -10.864 9.309 1.00 98.06 175 LYS A O 1
ATOM 1496 N N . LEU A 1 176 ? -3.277 -12.407 10.013 1.00 98.19 176 LEU A N 1
ATOM 1497 C CA . LEU A 1 176 ? -3.155 -13.285 8.849 1.00 98.19 176 LEU A CA 1
ATOM 1498 C C . LEU A 1 176 ? -3.571 -12.571 7.555 1.00 98.19 176 LEU A C 1
ATOM 1500 O O . LEU A 1 176 ? -2.881 -12.668 6.544 1.00 98.19 176 LEU A O 1
ATOM 1504 N N . LEU A 1 177 ? -4.670 -11.811 7.594 1.00 98.06 177 LEU A N 1
ATOM 1505 C CA . LEU A 1 177 ? -5.127 -11.036 6.442 1.00 98.06 177 LEU A CA 1
ATOM 1506 C C . LEU A 1 177 ? -4.103 -9.962 6.047 1.00 98.06 177 LEU A C 1
ATOM 1508 O O . LEU A 1 177 ? -3.740 -9.866 4.877 1.00 98.06 177 LEU A O 1
ATOM 1512 N N . LEU A 1 178 ? -3.596 -9.196 7.016 1.00 97.94 178 LEU A N 1
ATOM 1513 C CA . LEU A 1 178 ? -2.555 -8.194 6.780 1.00 97.94 178 LEU A CA 1
ATOM 1514 C C . LEU A 1 178 ? -1.290 -8.824 6.197 1.00 97.94 178 LEU A C 1
ATOM 1516 O O . LEU A 1 178 ? -0.754 -8.311 5.221 1.00 97.94 178 LEU A O 1
ATOM 1520 N N . GLU A 1 179 ? -0.840 -9.945 6.755 1.00 97.44 179 GLU A N 1
ATOM 1521 C CA . GLU A 1 179 ? 0.328 -10.665 6.259 1.00 97.44 179 GLU A CA 1
ATOM 1522 C C . GLU A 1 179 ? 0.127 -11.116 4.808 1.00 97.44 179 GLU A C 1
ATOM 1524 O O . GLU A 1 179 ? 0.963 -10.799 3.961 1.00 97.44 179 GLU A O 1
ATOM 1529 N N . SER A 1 180 ? -1.023 -11.716 4.482 1.00 97.88 180 SER A N 1
ATOM 1530 C CA . SER A 1 180 ? -1.343 -12.104 3.102 1.00 97.88 180 SER A CA 1
ATOM 1531 C C . SER A 1 180 ? -1.354 -10.908 2.142 1.00 97.88 180 SER A C 1
ATOM 1533 O O . SER A 1 180 ? -0.783 -10.981 1.057 1.00 97.88 180 SER A O 1
ATOM 1535 N N . TYR A 1 181 ? -1.908 -9.767 2.562 1.00 97.81 181 TYR A N 1
ATOM 1536 C CA . TYR A 1 181 ? -1.931 -8.551 1.753 1.00 97.81 181 TYR A CA 1
ATOM 1537 C C . TYR A 1 181 ? -0.524 -7.978 1.545 1.00 97.81 181 TYR A C 1
ATOM 1539 O O . TYR A 1 181 ? -0.164 -7.574 0.441 1.00 97.81 181 TYR A O 1
ATOM 1547 N N . THR A 1 182 ? 0.310 -7.975 2.590 1.00 97.62 182 THR A N 1
ATOM 1548 C CA . THR A 1 182 ? 1.706 -7.534 2.470 1.00 97.62 182 THR A CA 1
ATOM 1549 C C . THR A 1 182 ? 2.525 -8.447 1.564 1.00 97.62 182 THR A C 1
ATOM 1551 O O . THR A 1 182 ? 3.368 -7.944 0.825 1.00 97.62 182 THR A O 1
ATOM 1554 N N . GLN A 1 183 ? 2.281 -9.760 1.592 1.00 97.69 183 GLN A N 1
ATOM 1555 C CA . GLN A 1 183 ? 2.934 -10.719 0.702 1.00 97.69 183 GLN A CA 1
ATOM 1556 C C . GLN A 1 183 ? 2.503 -10.487 -0.748 1.00 97.69 183 GLN A C 1
ATOM 1558 O O . GLN A 1 183 ? 3.362 -10.269 -1.595 1.00 97.69 183 GLN A O 1
ATOM 1563 N N . GLN A 1 184 ? 1.197 -10.387 -1.014 1.00 97.44 184 GLN A N 1
ATOM 1564 C CA . GLN A 1 184 ? 0.675 -10.082 -2.352 1.00 97.44 184 GLN A CA 1
ATOM 1565 C C . GLN A 1 184 ? 1.226 -8.764 -2.905 1.00 97.44 184 GLN A C 1
ATOM 1567 O O . GLN A 1 184 ? 1.626 -8.692 -4.064 1.00 97.44 184 GLN A O 1
ATOM 1572 N N . LYS A 1 185 ? 1.293 -7.715 -2.077 1.00 97.50 185 LYS A N 1
ATOM 1573 C CA . LYS A 1 185 ? 1.852 -6.427 -2.498 1.00 97.50 185 LYS A CA 1
ATOM 1574 C C . LYS A 1 185 ? 3.339 -6.536 -2.852 1.00 97.50 185 LYS A C 1
ATOM 1576 O O . LYS A 1 185 ? 3.758 -5.984 -3.863 1.00 97.50 185 LYS A O 1
ATOM 1581 N N . LYS A 1 186 ? 4.125 -7.270 -2.056 1.00 97.94 186 LYS A N 1
ATOM 1582 C CA . LYS A 1 186 ? 5.544 -7.529 -2.355 1.00 97.94 186 LYS A CA 1
ATOM 1583 C C . LYS A 1 186 ? 5.715 -8.316 -3.651 1.00 97.94 186 LYS A C 1
ATOM 1585 O O . LYS A 1 186 ? 6.567 -7.964 -4.455 1.00 97.94 186 LYS A O 1
ATOM 1590 N N . GLU A 1 187 ? 4.901 -9.343 -3.874 1.00 97.38 187 GLU A N 1
ATOM 1591 C CA . GLU A 1 187 ? 4.925 -10.127 -5.114 1.00 97.38 187 GLU A CA 1
ATOM 1592 C C . GLU A 1 187 ? 4.599 -9.262 -6.336 1.00 97.38 187 GLU A C 1
ATOM 1594 O O . GLU A 1 187 ? 5.286 -9.351 -7.350 1.00 97.38 187 GLU A O 1
ATOM 1599 N N . GLN A 1 188 ? 3.604 -8.376 -6.233 1.00 96.12 188 GLN A N 1
ATOM 1600 C CA . GLN A 1 188 ? 3.278 -7.418 -7.292 1.00 96.12 188 GLN A CA 1
ATOM 1601 C C . GLN A 1 188 ? 4.423 -6.431 -7.554 1.00 96.12 188 GLN A C 1
ATOM 1603 O O . GLN A 1 188 ? 4.747 -6.157 -8.709 1.00 96.12 188 GLN A O 1
ATOM 1608 N N . GLU A 1 189 ? 5.050 -5.901 -6.504 1.00 97.06 189 GLU A N 1
ATOM 1609 C CA . GLU A 1 189 ? 6.197 -4.996 -6.632 1.00 97.06 189 GLU A CA 1
ATOM 1610 C C . GLU A 1 189 ? 7.405 -5.691 -7.281 1.00 97.06 189 GLU A C 1
ATOM 1612 O O . GLU A 1 189 ? 8.010 -5.130 -8.197 1.00 97.06 189 GLU A O 1
ATOM 1617 N N . GLU A 1 190 ? 7.721 -6.925 -6.878 1.00 97.25 190 GLU A N 1
ATOM 1618 C CA . GLU A 1 190 ? 8.790 -7.725 -7.489 1.00 97.25 190 GLU A CA 1
ATOM 1619 C C . GLU A 1 190 ? 8.465 -8.100 -8.939 1.00 97.25 190 GLU A C 1
ATOM 1621 O O . GLU A 1 190 ? 9.334 -8.012 -9.804 1.00 97.25 190 GLU A O 1
ATOM 1626 N N . PHE A 1 191 ? 7.209 -8.430 -9.251 1.00 97.56 191 PHE A N 1
ATOM 1627 C CA . PHE A 1 191 ? 6.781 -8.677 -10.627 1.00 97.56 191 PHE A CA 1
ATOM 1628 C C . PHE A 1 191 ? 6.996 -7.443 -11.515 1.00 97.56 191 PHE A C 1
ATOM 1630 O O . PHE A 1 191 ? 7.613 -7.542 -12.576 1.00 97.56 191 PHE A O 1
ATOM 1637 N N . LEU A 1 192 ? 6.570 -6.261 -11.058 1.00 97.69 192 LEU A N 1
ATOM 1638 C CA . LEU A 1 192 ? 6.783 -5.001 -11.779 1.00 97.69 192 LEU A CA 1
ATOM 1639 C C . LEU A 1 192 ? 8.271 -4.658 -11.919 1.00 97.69 192 LEU A C 1
ATOM 1641 O O . LEU A 1 192 ? 8.692 -4.087 -12.928 1.00 97.69 192 LEU A O 1
ATOM 1645 N N . ARG A 1 193 ? 9.081 -4.981 -10.909 1.00 98.25 193 ARG A N 1
ATOM 1646 C CA . ARG A 1 193 ? 10.532 -4.793 -10.949 1.00 98.25 193 ARG A CA 1
ATOM 1647 C C . ARG A 1 193 ? 11.179 -5.699 -11.996 1.00 98.25 193 ARG A C 1
ATOM 1649 O O . ARG A 1 193 ? 11.967 -5.206 -12.801 1.00 98.25 193 ARG A O 1
ATOM 1656 N N . LEU A 1 194 ? 10.819 -6.981 -12.018 1.00 97.88 194 LEU A N 1
ATOM 1657 C CA . LEU A 1 194 ? 11.300 -7.944 -13.010 1.00 97.88 194 LEU A CA 1
ATOM 1658 C C . LEU A 1 194 ? 10.872 -7.548 -14.424 1.00 97.88 194 LEU A C 1
ATOM 1660 O O . LEU A 1 194 ? 11.688 -7.584 -15.341 1.00 97.88 194 LEU A O 1
ATOM 1664 N N . GLU A 1 195 ? 9.628 -7.104 -14.605 1.00 96.88 195 GLU A N 1
ATOM 1665 C CA . GLU A 1 195 ? 9.142 -6.629 -15.899 1.00 96.88 195 GLU A CA 1
ATOM 1666 C C . GLU A 1 195 ? 9.956 -5.427 -16.404 1.00 96.88 195 GLU A C 1
ATOM 1668 O O . GLU A 1 195 ? 10.370 -5.397 -17.565 1.00 96.88 195 GLU A O 1
ATOM 1673 N N . LYS A 1 196 ? 10.250 -4.456 -15.530 1.00 97.31 196 LYS A N 1
ATOM 1674 C CA . LYS A 1 196 ? 11.118 -3.316 -15.864 1.00 97.31 196 LYS A CA 1
ATOM 1675 C C . LYS A 1 196 ? 12.532 -3.757 -16.228 1.00 97.31 196 LYS A C 1
ATOM 1677 O O . LYS A 1 196 ? 13.075 -3.259 -17.208 1.00 97.31 196 LYS A O 1
ATOM 1682 N N . GLU A 1 197 ? 13.117 -4.692 -15.481 1.00 97.69 197 GLU A N 1
ATOM 1683 C CA . GLU A 1 197 ? 14.462 -5.199 -15.768 1.00 97.69 197 GLU A CA 1
ATOM 1684 C C . GLU A 1 197 ? 14.516 -5.933 -17.115 1.00 97.69 197 GLU A C 1
ATOM 1686 O O . GLU A 1 197 ? 15.466 -5.754 -17.881 1.00 97.69 197 GLU A O 1
ATOM 1691 N N . ILE A 1 198 ? 13.489 -6.725 -17.438 1.00 97.94 198 ILE A N 1
ATOM 1692 C CA . ILE A 1 198 ? 13.368 -7.381 -18.744 1.00 97.94 198 ILE A CA 1
ATOM 1693 C C . ILE A 1 198 ? 13.276 -6.327 -19.849 1.00 97.94 198 ILE A C 1
ATOM 1695 O O . ILE A 1 198 ? 14.064 -6.397 -20.789 1.00 97.94 198 ILE A O 1
ATOM 1699 N N . ARG A 1 199 ? 12.397 -5.323 -19.714 1.00 97.38 199 ARG A N 1
ATOM 1700 C CA . ARG A 1 199 ? 12.262 -4.232 -20.697 1.00 97.38 199 ARG A CA 1
ATOM 1701 C C . ARG A 1 199 ? 13.570 -3.463 -20.892 1.00 97.38 199 ARG A C 1
ATOM 1703 O O . ARG A 1 199 ? 13.980 -3.199 -22.018 1.00 97.38 199 ARG A O 1
ATOM 1710 N N . GLU A 1 200 ? 14.278 -3.151 -19.812 1.00 97.31 200 GLU A N 1
ATOM 1711 C CA . GLU A 1 200 ? 15.563 -2.457 -19.899 1.00 97.31 200 GLU A CA 1
ATOM 1712 C C . GLU A 1 200 ? 16.627 -3.322 -20.597 1.00 97.31 200 GLU A C 1
ATOM 1714 O O . GLU A 1 200 ? 17.411 -2.824 -21.411 1.00 97.31 200 GLU A O 1
ATOM 1719 N N . LYS A 1 201 ? 16.661 -4.633 -20.318 1.00 97.00 201 LYS A N 1
ATOM 1720 C CA . LYS A 1 201 ? 17.558 -5.572 -21.006 1.00 97.00 201 LYS A CA 1
ATOM 1721 C C . LYS A 1 201 ? 17.221 -5.690 -22.489 1.00 97.00 201 LYS A C 1
ATOM 1723 O O . LYS A 1 201 ? 18.153 -5.690 -23.295 1.00 97.00 201 LYS A O 1
ATOM 1728 N N . THR A 1 202 ? 15.942 -5.758 -22.857 1.00 96.44 202 THR A N 1
ATOM 1729 C CA . THR A 1 202 ? 15.524 -5.817 -24.264 1.00 96.44 202 THR A CA 1
ATOM 1730 C C . THR A 1 202 ? 15.873 -4.526 -24.992 1.00 96.44 202 THR A C 1
ATOM 1732 O O . THR A 1 202 ? 16.518 -4.593 -26.031 1.00 96.44 202 THR A O 1
ATOM 1735 N N . GLU A 1 203 ? 15.600 -3.353 -24.412 1.00 97.25 203 GLU A N 1
ATOM 1736 C CA . GLU A 1 203 ? 15.982 -2.064 -25.009 1.00 97.25 203 GLU A CA 1
ATOM 1737 C C . GLU A 1 203 ? 17.502 -1.927 -25.176 1.00 97.25 203 GLU A C 1
ATOM 1739 O O . GLU A 1 203 ? 17.994 -1.444 -26.199 1.00 97.25 203 GLU A O 1
ATOM 1744 N N . LYS A 1 204 ? 18.289 -2.358 -24.180 1.00 97.44 204 LYS A N 1
ATOM 1745 C CA . LYS A 1 204 ? 19.758 -2.371 -24.286 1.00 97.44 204 LYS A CA 1
ATOM 1746 C C . LYS A 1 204 ? 20.232 -3.332 -25.373 1.00 97.44 204 LYS A C 1
ATOM 1748 O O . LYS A 1 204 ? 21.182 -3.006 -26.085 1.00 97.44 204 LYS A O 1
ATOM 1753 N N . ALA A 1 205 ? 19.608 -4.501 -25.502 1.00 97.50 205 ALA A N 1
ATOM 1754 C CA . ALA A 1 205 ? 19.929 -5.466 -26.548 1.00 97.50 205 ALA A CA 1
ATOM 1755 C C . ALA A 1 205 ? 19.582 -4.923 -27.942 1.00 97.50 205 ALA A C 1
ATOM 1757 O O . ALA A 1 205 ? 20.407 -5.022 -28.847 1.00 97.50 205 ALA A O 1
ATOM 1758 N N . GLU A 1 206 ? 18.429 -4.273 -28.100 1.00 97.12 206 GLU A N 1
ATOM 1759 C CA . GLU A 1 206 ? 18.027 -3.610 -29.343 1.00 97.12 206 GLU A CA 1
ATOM 1760 C C . GLU A 1 206 ? 18.996 -2.490 -29.720 1.00 97.12 206 GLU A C 1
ATOM 1762 O O . GLU A 1 206 ? 19.498 -2.469 -30.840 1.00 97.12 206 GLU A O 1
ATOM 1767 N N . LYS A 1 207 ? 19.367 -1.614 -28.777 1.00 97.56 207 LYS A N 1
ATOM 1768 C CA . LYS A 1 207 ? 20.371 -0.562 -29.020 1.00 97.56 207 LYS A CA 1
ATOM 1769 C C . LYS A 1 207 ? 21.719 -1.140 -29.454 1.00 97.56 207 LYS A C 1
ATOM 1771 O O . LYS A 1 207 ? 22.342 -0.612 -30.372 1.00 97.56 207 LYS A O 1
ATOM 1776 N N . ARG A 1 208 ? 22.166 -2.237 -28.829 1.00 97.38 208 ARG A N 1
ATOM 1777 C CA . ARG A 1 208 ? 23.391 -2.950 -29.233 1.00 97.38 208 ARG A CA 1
ATOM 1778 C C . ARG A 1 208 ? 23.267 -3.538 -30.635 1.00 97.38 208 ARG A C 1
ATOM 1780 O O . ARG A 1 208 ? 24.218 -3.436 -31.401 1.00 97.38 208 ARG A O 1
ATOM 1787 N N . LYS A 1 209 ? 22.112 -4.115 -30.971 1.00 97.88 209 LYS A N 1
ATOM 1788 C CA . LYS A 1 209 ? 21.833 -4.658 -32.302 1.00 97.88 209 LYS A CA 1
ATOM 1789 C C . LYS A 1 209 ? 21.877 -3.558 -33.364 1.00 97.88 209 LYS A C 1
ATOM 1791 O O . LYS A 1 209 ? 22.630 -3.692 -34.318 1.00 97.88 209 LYS A O 1
ATOM 1796 N N . MET A 1 210 ? 21.179 -2.443 -33.147 1.00 96.50 210 MET A N 1
ATOM 1797 C CA . MET A 1 210 ? 21.195 -1.292 -34.058 1.00 96.50 210 MET A CA 1
ATOM 1798 C C . MET A 1 210 ? 22.608 -0.722 -34.243 1.00 96.50 210 MET A C 1
ATOM 1800 O O . MET A 1 210 ? 23.013 -0.414 -35.359 1.00 96.50 210 MET A O 1
ATOM 1804 N N . ALA A 1 211 ? 23.389 -0.615 -33.162 1.00 97.56 211 ALA A N 1
ATOM 1805 C CA . ALA A 1 211 ? 24.778 -0.168 -33.247 1.00 97.56 211 ALA A CA 1
ATOM 1806 C C . ALA A 1 211 ? 25.652 -1.146 -34.051 1.00 97.56 211 ALA A C 1
ATOM 1808 O O . ALA A 1 211 ? 26.465 -0.711 -34.862 1.00 97.56 211 ALA A O 1
ATOM 1809 N N . ALA A 1 212 ? 25.477 -2.457 -33.856 1.00 97.88 212 ALA A N 1
ATOM 1810 C CA . ALA A 1 212 ? 26.195 -3.478 -34.614 1.00 97.88 212 ALA A CA 1
ATOM 1811 C C . ALA A 1 212 ? 25.822 -3.462 -36.106 1.00 97.88 212 ALA A C 1
ATOM 1813 O O . ALA A 1 212 ? 26.707 -3.555 -36.953 1.00 97.88 212 ALA A O 1
ATOM 1814 N N . GLU A 1 213 ? 24.538 -3.288 -36.428 1.00 97.38 213 GLU A N 1
ATOM 1815 C CA . GLU A 1 213 ? 24.060 -3.133 -37.806 1.00 97.38 213 GLU A CA 1
ATOM 1816 C C . GLU A 1 213 ? 24.679 -1.902 -38.478 1.00 97.38 213 GLU A C 1
ATOM 1818 O O . GLU A 1 213 ? 25.147 -1.983 -39.614 1.00 97.38 213 GLU A O 1
ATOM 1823 N N . GLU A 1 214 ? 24.752 -0.772 -37.773 1.00 97.19 214 GLU A N 1
ATOM 1824 C CA . GLU A 1 214 ? 25.355 0.442 -38.319 1.00 97.19 214 GLU A CA 1
ATOM 1825 C C . GLU A 1 214 ? 26.876 0.291 -38.505 1.00 97.19 214 GLU A C 1
ATOM 1827 O O . GLU A 1 214 ? 27.411 0.687 -39.541 1.00 97.19 214 GLU A O 1
ATOM 1832 N N . ILE A 1 215 ? 27.574 -0.366 -37.568 1.00 97.31 215 ILE A N 1
ATOM 1833 C CA . ILE A 1 215 ? 28.994 -0.723 -37.732 1.00 97.31 215 ILE A CA 1
ATOM 1834 C C . ILE A 1 215 ? 29.189 -1.617 -38.965 1.00 97.31 215 ILE A C 1
ATOM 1836 O O . ILE A 1 215 ? 30.091 -1.342 -39.758 1.00 97.31 215 ILE A O 1
ATOM 1840 N N . SER A 1 216 ? 28.338 -2.631 -39.167 1.00 97.69 216 SER A N 1
ATOM 1841 C CA . SER A 1 216 ? 28.387 -3.508 -40.349 1.00 97.69 216 SER A CA 1
ATOM 1842 C C . SER A 1 216 ? 28.247 -2.701 -41.637 1.00 97.69 216 SER A C 1
ATOM 1844 O O . SER A 1 216 ? 29.064 -2.837 -42.543 1.00 97.69 216 SER A O 1
ATOM 1846 N N . ARG A 1 217 ? 27.290 -1.765 -41.695 1.00 97.75 217 ARG A N 1
ATOM 1847 C CA . ARG A 1 217 ? 27.098 -0.884 -42.861 1.00 97.75 217 ARG A CA 1
ATOM 1848 C C . ARG A 1 217 ? 28.328 -0.034 -43.171 1.00 97.75 217 ARG A C 1
ATOM 1850 O O . ARG A 1 217 ? 28.657 0.173 -44.340 1.00 97.75 217 ARG A O 1
ATOM 1857 N N . PHE A 1 218 ? 29.003 0.489 -42.146 1.00 97.31 218 PHE A N 1
ATOM 1858 C CA . PHE A 1 218 ? 30.249 1.235 -42.339 1.00 97.31 218 PHE A CA 1
ATOM 1859 C C . PHE A 1 218 ? 31.377 0.330 -42.841 1.00 97.31 218 PHE A C 1
ATOM 1861 O O . PHE A 1 218 ? 32.064 0.705 -43.791 1.00 97.31 218 PHE A O 1
ATOM 1868 N N . GLN A 1 219 ? 31.529 -0.863 -42.262 1.00 97.25 219 GLN A N 1
ATOM 1869 C CA . GLN A 1 219 ? 32.527 -1.844 -42.690 1.00 97.25 219 GLN A CA 1
ATOM 1870 C C . GLN A 1 219 ? 32.306 -2.282 -44.140 1.00 97.25 219 GLN A C 1
ATOM 1872 O O . GLN A 1 219 ? 33.251 -2.265 -44.921 1.00 97.25 219 GLN A O 1
ATOM 1877 N N . GLU A 1 220 ? 31.070 -2.590 -44.532 1.00 97.56 220 GLU A N 1
ATOM 1878 C CA . GLU A 1 220 ? 30.704 -2.927 -45.913 1.00 97.56 220 GLU A CA 1
ATOM 1879 C C . GLU A 1 220 ? 31.043 -1.791 -46.883 1.00 97.56 220 GLU A C 1
ATOM 1881 O O . GLU A 1 220 ? 31.645 -2.017 -47.934 1.00 97.56 220 GLU A O 1
ATOM 1886 N N . ARG A 1 221 ? 30.719 -0.544 -46.520 1.00 97.56 221 ARG A N 1
ATOM 1887 C CA . ARG A 1 221 ? 31.050 0.629 -47.339 1.00 97.56 221 ARG A CA 1
ATOM 1888 C C . ARG A 1 221 ? 32.560 0.800 -47.506 1.00 97.56 221 ARG A C 1
ATOM 1890 O O . ARG A 1 221 ? 33.019 1.155 -48.593 1.00 97.56 221 ARG A O 1
ATOM 1897 N N . ASP A 1 222 ? 33.325 0.605 -46.440 1.00 97.75 222 ASP A N 1
ATOM 1898 C CA . ASP A 1 222 ? 34.778 0.751 -46.476 1.00 97.75 222 ASP A CA 1
ATOM 1899 C C . ASP A 1 222 ? 35.445 -0.397 -47.239 1.00 97.75 222 ASP A C 1
ATOM 1901 O O . ASP A 1 222 ? 36.337 -0.135 -48.050 1.00 97.75 222 ASP A O 1
ATOM 1905 N N . LEU A 1 223 ? 34.958 -1.632 -47.079 1.00 97.94 223 LEU A N 1
ATOM 1906 C CA . LEU A 1 223 ? 35.355 -2.780 -47.896 1.00 97.94 223 LEU A CA 1
ATOM 1907 C C . LEU A 1 223 ? 35.100 -2.507 -49.377 1.00 97.94 223 LEU A C 1
ATOM 1909 O O . LEU A 1 223 ? 36.021 -2.626 -50.180 1.00 97.94 223 LEU A O 1
ATOM 1913 N N . HIS A 1 224 ? 33.913 -2.017 -49.732 1.00 97.69 224 HIS A N 1
ATOM 1914 C CA . HIS A 1 224 ? 33.589 -1.680 -51.115 1.00 97.69 224 HIS A CA 1
ATOM 1915 C C . HIS A 1 224 ? 34.530 -0.611 -51.698 1.00 97.69 224 HIS A C 1
ATOM 1917 O O . HIS A 1 224 ? 35.021 -0.727 -52.822 1.00 97.69 224 HIS A O 1
ATOM 1923 N N . LYS A 1 225 ? 34.862 0.432 -50.924 1.00 97.75 225 LYS A N 1
ATOM 1924 C CA . LYS A 1 225 ? 35.854 1.438 -51.348 1.00 97.75 225 LYS A CA 1
ATOM 1925 C C . LYS A 1 225 ? 37.248 0.839 -51.536 1.00 97.75 225 LYS A C 1
ATOM 1927 O O . LYS A 1 225 ? 37.981 1.287 -52.419 1.00 97.75 225 LYS A O 1
ATOM 1932 N N . LEU A 1 226 ? 37.647 -0.109 -50.689 1.00 97.94 226 LEU A N 1
ATOM 1933 C CA . LEU A 1 226 ? 38.927 -0.805 -50.818 1.00 97.94 226 LEU A CA 1
ATOM 1934 C C . LEU A 1 226 ? 38.952 -1.687 -52.068 1.00 97.94 226 LEU A C 1
ATOM 1936 O O . LEU A 1 226 ? 39.919 -1.611 -52.820 1.00 97.94 226 LEU A O 1
ATOM 1940 N N . GLU A 1 227 ? 37.886 -2.441 -52.334 1.00 97.50 227 GLU A N 1
ATOM 1941 C CA . GLU A 1 227 ? 37.729 -3.243 -53.553 1.00 97.50 227 GLU A CA 1
ATOM 1942 C C . GLU A 1 227 ? 37.866 -2.378 -54.809 1.00 97.50 227 GLU A C 1
ATOM 1944 O O . GLU A 1 227 ? 38.673 -2.685 -55.686 1.00 97.50 227 GLU A O 1
ATOM 1949 N N . LEU A 1 228 ? 37.173 -1.235 -54.862 1.00 97.81 228 LEU A N 1
ATOM 1950 C CA . LEU A 1 228 ? 37.288 -0.293 -55.979 1.00 97.81 228 LEU A CA 1
ATOM 1951 C C . LEU A 1 228 ? 38.720 0.233 -56.162 1.00 97.81 228 LEU A C 1
ATOM 1953 O O . LEU A 1 228 ? 39.195 0.342 -57.291 1.00 97.81 228 LEU A O 1
ATOM 1957 N N . LYS A 1 229 ? 39.438 0.532 -55.071 1.00 97.88 229 LYS A N 1
ATOM 1958 C CA . LYS A 1 229 ? 40.850 0.952 -55.139 1.00 97.88 229 LYS A CA 1
ATOM 1959 C C . LYS A 1 229 ? 41.766 -0.163 -55.644 1.00 97.88 229 LYS A C 1
ATOM 1961 O O . LYS A 1 229 ? 42.720 0.127 -56.364 1.00 97.88 229 LYS A O 1
ATOM 1966 N N . ILE A 1 230 ? 41.508 -1.411 -55.254 1.00 97.62 230 ILE A N 1
ATOM 1967 C CA . ILE A 1 230 ? 42.267 -2.572 -55.732 1.00 97.62 230 ILE A CA 1
ATOM 1968 C C . ILE A 1 230 ? 42.043 -2.747 -57.236 1.00 97.62 230 ILE A C 1
ATOM 1970 O O . ILE A 1 230 ? 43.024 -2.853 -57.969 1.00 97.62 230 ILE A O 1
ATOM 1974 N N . LEU A 1 231 ? 40.791 -2.691 -57.699 1.00 97.56 231 LEU A N 1
ATOM 1975 C CA . LEU A 1 231 ? 40.450 -2.802 -59.121 1.00 97.56 231 LEU A CA 1
ATOM 1976 C C . LEU A 1 231 ? 41.069 -1.673 -59.959 1.00 97.56 231 LEU A C 1
ATOM 1978 O O . LEU A 1 231 ? 41.664 -1.938 -61.001 1.00 97.56 231 LEU A O 1
ATOM 1982 N N . ASP A 1 232 ? 41.005 -0.422 -59.493 1.00 97.19 232 ASP A N 1
ATOM 1983 C CA . ASP A 1 232 ? 41.652 0.717 -60.164 1.00 97.19 232 ASP A CA 1
ATOM 1984 C C . ASP A 1 232 ? 43.176 0.538 -60.252 1.00 97.19 232 ASP A C 1
ATOM 1986 O O . ASP A 1 232 ? 43.788 0.787 -61.295 1.00 97.19 232 ASP A O 1
ATOM 1990 N N . ARG A 1 233 ? 43.809 0.053 -59.176 1.00 97.38 233 ARG A N 1
ATOM 1991 C CA . ARG A 1 233 ? 45.245 -0.238 -59.175 1.00 97.38 233 ARG A CA 1
ATOM 1992 C C . ARG A 1 233 ? 45.599 -1.355 -60.157 1.00 97.38 233 ARG A C 1
ATOM 1994 O O . ARG A 1 233 ? 46.557 -1.187 -60.909 1.00 97.38 233 ARG A O 1
ATOM 2001 N N . GLN A 1 234 ? 44.836 -2.447 -60.169 1.00 96.62 234 GLN A N 1
ATOM 2002 C CA . GLN A 1 234 ? 45.020 -3.556 -61.109 1.00 96.62 234 GLN A CA 1
ATOM 2003 C C . GLN A 1 234 ? 44.866 -3.081 -62.555 1.00 96.62 234 GLN A C 1
ATOM 2005 O O . GLN A 1 234 ? 45.756 -3.318 -63.364 1.00 96.62 234 GLN A O 1
ATOM 2010 N N . SER A 1 235 ? 43.824 -2.303 -62.861 1.00 96.19 235 SER A N 1
ATOM 2011 C CA . SER A 1 235 ? 43.614 -1.732 -64.196 1.00 96.19 235 SER A CA 1
ATOM 2012 C C . SER A 1 235 ? 44.787 -0.850 -64.645 1.00 96.19 235 SER A C 1
ATOM 2014 O O . SER A 1 235 ? 45.269 -0.966 -65.772 1.00 96.19 235 SER A O 1
ATOM 2016 N N . LYS A 1 236 ? 45.329 -0.013 -63.750 1.00 96.50 236 LYS A N 1
ATOM 2017 C CA . LYS A 1 236 ? 46.525 0.801 -64.034 1.00 96.50 236 LYS A CA 1
ATOM 2018 C C . LYS A 1 236 ? 47.780 -0.044 -64.241 1.00 96.50 236 LYS A C 1
ATOM 2020 O O . LYS A 1 236 ? 48.642 0.329 -65.039 1.00 96.50 236 LYS A O 1
ATOM 2025 N N . GLU A 1 237 ? 47.935 -1.134 -63.496 1.00 96.25 237 GLU A N 1
ATOM 2026 C CA . GLU A 1 237 ? 49.041 -2.080 -63.668 1.00 96.25 237 GLU A CA 1
ATOM 2027 C C . GLU A 1 237 ? 48.928 -2.823 -65.007 1.00 96.25 237 GLU A C 1
ATOM 2029 O O . GLU A 1 237 ? 49.921 -2.912 -65.729 1.00 96.25 237 GLU A O 1
ATOM 2034 N N . GLU A 1 238 ? 47.726 -3.245 -65.399 1.00 95.38 238 GLU A N 1
ATOM 2035 C CA . GLU A 1 238 ? 47.441 -3.846 -66.705 1.00 95.38 238 GLU A CA 1
ATOM 2036 C C . GLU A 1 238 ? 47.695 -2.871 -67.858 1.00 95.38 238 GLU A C 1
ATOM 2038 O O . GLU A 1 238 ? 48.381 -3.227 -68.814 1.00 95.38 238 GLU A O 1
ATOM 2043 N N . GLU A 1 239 ? 47.241 -1.618 -67.756 1.00 95.62 239 GLU A N 1
ATOM 2044 C CA . GLU A 1 239 ? 47.500 -0.586 -68.767 1.00 95.62 239 GLU A CA 1
ATOM 2045 C C . GLU A 1 239 ? 49.009 -0.325 -68.915 1.00 95.62 239 GLU A C 1
ATOM 2047 O O . GLU A 1 239 ? 49.533 -0.206 -70.027 1.00 95.62 239 GLU A O 1
ATOM 2052 N N . LYS A 1 240 ? 49.747 -0.268 -67.796 1.00 95.38 240 LYS A N 1
ATOM 2053 C CA . LYS A 1 240 ? 51.214 -0.157 -67.809 1.00 95.38 240 LYS A CA 1
ATOM 2054 C C . LYS A 1 240 ? 51.859 -1.382 -68.450 1.00 95.38 240 LYS A C 1
ATOM 2056 O O . LYS A 1 240 ? 52.756 -1.211 -69.275 1.00 95.38 240 LYS A O 1
ATOM 2061 N N . ALA A 1 241 ? 51.408 -2.588 -68.112 1.00 95.25 241 ALA A N 1
ATOM 2062 C CA . ALA A 1 241 ? 51.908 -3.826 -68.698 1.00 95.25 241 ALA A CA 1
ATOM 2063 C C . ALA A 1 241 ? 51.619 -3.885 -70.205 1.00 95.25 241 ALA A C 1
ATOM 2065 O O . ALA A 1 241 ? 52.480 -4.287 -70.987 1.00 95.25 241 ALA A O 1
ATOM 2066 N N . GLU A 1 242 ? 50.452 -3.422 -70.651 1.00 94.62 242 GLU A N 1
ATOM 2067 C CA . GLU A 1 242 ? 50.110 -3.345 -72.067 1.00 94.62 242 GLU A CA 1
ATOM 2068 C C . GLU A 1 242 ? 50.967 -2.304 -72.797 1.00 94.62 242 GLU A C 1
ATOM 2070 O O . GLU A 1 242 ? 51.534 -2.606 -73.850 1.00 94.62 242 GLU A O 1
ATOM 2075 N N . LYS A 1 243 ? 51.144 -1.105 -72.224 1.00 93.69 243 LYS A N 1
ATOM 2076 C CA . LYS A 1 243 ? 52.069 -0.086 -72.749 1.00 93.69 243 LYS A CA 1
ATOM 2077 C C . LYS A 1 243 ? 53.483 -0.644 -72.872 1.00 93.69 243 LYS A C 1
ATOM 2079 O O . LYS A 1 243 ? 54.103 -0.482 -73.920 1.00 93.69 243 LYS A O 1
ATOM 2084 N N . GLN A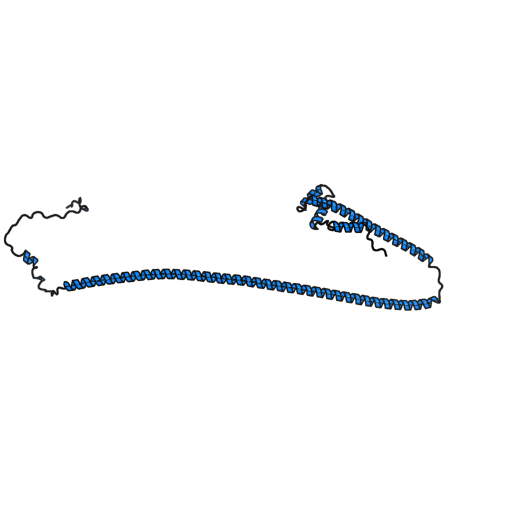 1 244 ? 53.973 -1.352 -71.854 1.00 93.12 244 GLN A N 1
ATOM 2085 C CA . GLN A 1 244 ? 55.273 -2.021 -71.896 1.00 93.12 244 GLN A CA 1
ATOM 2086 C C . GLN A 1 244 ? 55.333 -3.096 -72.984 1.00 93.12 244 GLN A C 1
ATOM 2088 O O . GLN A 1 244 ? 56.301 -3.124 -73.734 1.00 93.12 244 GLN A O 1
ATOM 2093 N N . ARG A 1 245 ? 54.296 -3.928 -73.151 1.00 93.62 245 ARG A N 1
ATOM 2094 C CA . ARG A 1 245 ? 54.213 -4.916 -74.245 1.00 93.62 245 ARG A CA 1
ATOM 2095 C C . ARG A 1 245 ? 54.238 -4.249 -75.622 1.00 93.62 245 ARG A C 1
ATOM 2097 O O . ARG A 1 245 ? 54.923 -4.734 -76.520 1.00 93.62 245 ARG A O 1
ATOM 2104 N N . ARG A 1 246 ? 53.518 -3.136 -75.805 1.00 91.94 246 ARG A N 1
ATOM 2105 C CA . ARG A 1 246 ? 53.533 -2.349 -77.052 1.00 91.94 246 ARG A CA 1
ATOM 2106 C C . ARG A 1 246 ? 54.918 -1.756 -77.313 1.00 91.94 246 ARG A C 1
ATOM 2108 O O . ARG A 1 246 ? 55.418 -1.873 -78.429 1.00 91.94 246 ARG A O 1
ATOM 2115 N N . LEU A 1 247 ? 55.551 -1.176 -76.290 1.00 89.25 247 LEU A N 1
ATOM 2116 C CA . LEU A 1 247 ? 56.915 -0.651 -76.372 1.00 89.25 247 LEU A CA 1
ATOM 2117 C C . LEU A 1 247 ? 57.934 -1.753 -76.671 1.00 89.25 247 LEU A C 1
ATOM 2119 O O . LEU A 1 247 ? 58.795 -1.537 -77.510 1.00 89.25 247 LEU A O 1
ATOM 2123 N N . ALA A 1 248 ? 57.819 -2.931 -76.056 1.00 89.75 248 ALA A N 1
ATOM 2124 C CA . ALA A 1 248 ? 58.696 -4.070 -76.314 1.00 89.75 248 ALA A CA 1
ATOM 2125 C C . ALA A 1 248 ? 58.571 -4.566 -77.762 1.00 89.75 248 ALA A C 1
ATOM 2127 O O . ALA A 1 248 ? 59.586 -4.733 -78.424 1.00 89.75 248 ALA A O 1
ATOM 2128 N N . LYS A 1 249 ? 57.345 -4.695 -78.292 1.00 89.00 249 LYS A N 1
ATOM 2129 C CA . LYS A 1 249 ? 57.106 -5.036 -79.709 1.00 89.00 249 LYS A CA 1
ATOM 2130 C C . LYS A 1 249 ? 57.665 -3.986 -80.673 1.00 89.00 249 LYS A C 1
ATOM 2132 O O . LYS A 1 249 ? 58.167 -4.325 -81.740 1.00 89.00 249 LYS A O 1
ATOM 2137 N N . LEU A 1 250 ? 57.538 -2.697 -80.340 1.00 85.88 250 LEU A N 1
ATOM 2138 C CA . LEU A 1 250 ? 58.142 -1.619 -81.130 1.00 85.88 250 LEU A CA 1
ATOM 2139 C C . LEU A 1 250 ? 59.664 -1.666 -81.049 1.00 85.88 250 LEU A C 1
ATOM 2141 O O . LEU A 1 250 ? 60.317 -1.516 -82.076 1.00 85.88 250 LEU A O 1
ATOM 2145 N N . LYS A 1 251 ? 60.212 -1.894 -79.850 1.00 84.25 251 LYS A N 1
ATOM 2146 C CA . LYS A 1 251 ? 61.644 -2.052 -79.633 1.00 84.25 251 LYS A CA 1
ATOM 2147 C C . LYS A 1 251 ? 62.151 -3.208 -80.477 1.00 84.25 251 LYS A C 1
ATOM 2149 O O . LYS A 1 251 ? 62.975 -2.935 -81.315 1.00 84.25 251 LYS A O 1
ATOM 2154 N N . GLU A 1 252 ? 61.575 -4.404 -80.398 1.00 81.81 252 GLU A N 1
ATOM 2155 C CA . GLU A 1 252 ? 61.932 -5.562 -81.237 1.00 81.81 252 GLU A CA 1
ATOM 2156 C C . GLU A 1 252 ? 61.971 -5.226 -82.743 1.00 81.81 252 GLU A C 1
ATOM 2158 O O . GLU A 1 252 ? 62.930 -5.563 -83.428 1.00 81.81 252 GLU A O 1
ATOM 2163 N N . LYS A 1 253 ? 60.972 -4.494 -83.262 1.00 79.38 253 LYS A N 1
ATOM 2164 C CA . LYS A 1 253 ? 60.945 -4.055 -84.673 1.00 79.38 253 LYS A CA 1
ATOM 2165 C C . LYS A 1 253 ? 62.017 -3.016 -85.023 1.00 79.38 253 LYS A C 1
ATOM 2167 O O . LYS A 1 253 ? 62.455 -2.961 -86.169 1.00 79.38 253 LYS A O 1
ATOM 2172 N N . VAL A 1 254 ? 62.358 -2.138 -84.080 1.00 73.31 254 VAL A N 1
ATOM 2173 C CA . VAL A 1 254 ? 63.282 -1.003 -84.260 1.00 73.31 254 VAL A CA 1
ATOM 2174 C C . VAL A 1 254 ? 64.694 -1.328 -83.769 1.00 73.31 254 VAL A C 1
ATOM 2176 O O . VAL A 1 254 ? 65.604 -0.551 -84.048 1.00 73.31 254 VAL A O 1
ATOM 2179 N N . GLU A 1 255 ? 64.899 -2.451 -83.070 1.00 61.22 255 GLU A N 1
ATOM 2180 C CA . GLU A 1 255 ? 66.172 -2.948 -82.540 1.00 61.22 255 GLU A CA 1
ATOM 2181 C C . GLU A 1 255 ? 67.037 -3.384 -83.718 1.00 61.22 255 GLU A C 1
ATOM 2183 O O . GLU A 1 255 ? 67.257 -4.546 -84.043 1.00 61.22 255 GLU A O 1
ATOM 2188 N N . ASN A 1 256 ? 67.490 -2.360 -84.420 1.00 60.72 256 ASN A N 1
ATOM 2189 C CA . ASN A 1 256 ? 68.463 -2.408 -85.461 1.00 60.72 256 ASN A CA 1
ATOM 2190 C C . ASN A 1 256 ? 69.755 -2.722 -84.715 1.00 60.72 256 ASN A C 1
ATOM 2192 O O . ASN A 1 256 ? 70.303 -1.854 -84.030 1.00 60.72 256 ASN A O 1
ATOM 2196 N N . ASN A 1 257 ? 70.183 -3.982 -84.775 1.00 62.84 257 ASN A N 1
ATOM 2197 C CA . ASN A 1 257 ? 71.452 -4.460 -84.234 1.00 62.84 257 ASN A CA 1
ATOM 2198 C C . ASN A 1 257 ? 72.607 -3.838 -85.032 1.00 62.84 257 ASN A C 1
ATOM 2200 O O . ASN A 1 257 ? 73.335 -4.505 -85.763 1.00 62.84 257 ASN A O 1
ATOM 2204 N N . VAL A 1 258 ? 72.747 -2.520 -84.943 1.00 66.06 258 VAL A N 1
ATOM 2205 C CA . VAL A 1 258 ? 73.852 -1.785 -85.529 1.00 66.06 258 VAL A CA 1
ATOM 2206 C C . VAL A 1 258 ? 74.978 -1.866 -84.517 1.00 66.06 258 VAL A C 1
ATOM 2208 O O . VAL A 1 258 ? 74.962 -1.195 -83.484 1.00 66.06 258 VAL A O 1
ATOM 2211 N N . SER A 1 259 ? 75.951 -2.723 -84.819 1.00 70.25 259 SER A N 1
ATOM 2212 C CA . SER A 1 259 ? 77.247 -2.720 -84.147 1.00 70.25 259 SER A CA 1
ATOM 2213 C C . SER A 1 259 ? 77.776 -1.286 -84.093 1.00 70.25 259 SER A C 1
ATOM 2215 O O . SER A 1 259 ? 77.739 -0.559 -85.092 1.00 70.25 259 SER A O 1
ATOM 2217 N N . ARG A 1 260 ? 78.233 -0.852 -82.916 1.00 75.00 260 ARG A N 1
ATOM 2218 C CA . ARG A 1 260 ? 78.814 0.479 -82.748 1.00 75.00 260 ARG A CA 1
ATOM 2219 C C . ARG A 1 260 ? 80.108 0.545 -83.555 1.00 75.00 260 ARG A C 1
ATOM 2221 O O . ARG A 1 260 ? 81.138 0.093 -83.080 1.00 75.00 260 ARG A O 1
ATOM 2228 N N . ASP A 1 261 ? 80.035 1.120 -84.752 1.00 77.81 261 ASP A N 1
ATOM 2229 C CA . ASP A 1 261 ? 81.179 1.365 -85.633 1.00 77.81 261 ASP A CA 1
ATOM 2230 C C . ASP A 1 261 ? 81.946 2.618 -85.165 1.00 77.81 261 ASP A C 1
ATOM 2232 O O . ASP A 1 261 ? 81.462 3.741 -85.363 1.00 77.81 261 ASP A O 1
ATOM 2236 N N . PRO A 1 262 ? 83.140 2.479 -84.554 1.00 79.44 262 PRO A N 1
ATOM 2237 C CA . PRO A 1 262 ? 83.909 3.620 -84.062 1.00 79.44 262 PRO A CA 1
ATOM 2238 C C . PRO A 1 262 ? 84.415 4.523 -85.197 1.00 79.44 262 PRO A C 1
ATOM 2240 O O . PRO A 1 262 ? 84.666 5.706 -84.976 1.00 79.44 262 PRO A O 1
ATOM 2243 N N . SER A 1 263 ? 84.528 3.999 -86.424 1.00 78.62 263 SER A N 1
ATOM 2244 C CA . SER A 1 263 ? 85.011 4.747 -87.590 1.00 78.62 263 SER A CA 1
ATOM 2245 C C . SER A 1 263 ? 83.938 5.640 -88.228 1.00 78.62 263 SER A C 1
ATOM 2247 O O . SER A 1 263 ? 84.264 6.550 -88.995 1.00 78.62 263 SER A O 1
ATOM 2249 N N . ARG A 1 264 ? 82.654 5.450 -87.874 1.00 77.94 264 ARG A N 1
ATOM 2250 C CA . ARG A 1 264 ? 81.525 6.223 -88.419 1.00 77.94 264 ARG A CA 1
ATOM 2251 C C . ARG A 1 264 ? 81.631 7.721 -88.141 1.00 77.94 264 ARG A C 1
ATOM 2253 O O . ARG A 1 264 ? 81.182 8.506 -88.973 1.00 77.94 264 ARG A O 1
ATOM 2260 N N . LEU A 1 265 ? 82.233 8.101 -87.011 1.00 77.69 265 LEU A N 1
ATOM 2261 C CA . LEU A 1 265 ? 82.441 9.498 -86.609 1.00 77.69 265 LEU A CA 1
ATOM 2262 C C . LEU A 1 265 ? 83.253 10.298 -87.638 1.00 77.69 265 LEU A C 1
ATOM 2264 O O . LEU A 1 265 ? 82.999 11.485 -87.814 1.00 77.69 265 LEU A O 1
ATOM 2268 N N . TYR A 1 266 ? 84.183 9.649 -88.344 1.00 79.50 266 TYR A N 1
ATOM 2269 C CA . TYR A 1 266 ? 85.056 10.293 -89.332 1.00 79.50 266 TYR A CA 1
ATOM 2270 C C . TYR A 1 266 ? 84.511 10.229 -90.764 1.00 79.50 266 TYR A C 1
ATOM 2272 O O . TYR A 1 266 ? 85.131 10.758 -91.685 1.00 79.50 266 TYR A O 1
ATOM 2280 N N . ARG A 1 267 ? 83.355 9.586 -90.981 1.00 79.81 267 ARG A N 1
ATOM 2281 C CA . ARG A 1 267 ? 82.724 9.497 -92.303 1.00 79.81 267 ARG A CA 1
ATOM 2282 C C . ARG A 1 267 ? 81.631 10.560 -92.446 1.00 79.81 267 ARG A C 1
ATOM 2284 O O . ARG A 1 267 ? 80.758 10.630 -91.577 1.00 79.81 267 ARG A O 1
ATOM 2291 N N . PRO A 1 268 ? 81.595 11.321 -93.553 1.00 78.75 268 PRO A N 1
ATOM 2292 C CA . PRO A 1 268 ? 80.500 12.235 -93.855 1.00 78.75 268 PRO A CA 1
ATOM 2293 C C . PRO A 1 268 ? 79.114 11.573 -93.757 1.00 78.75 268 PRO A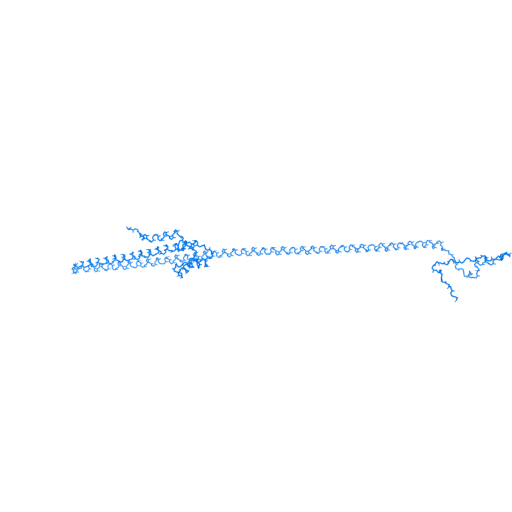 C 1
ATOM 2295 O O . PRO A 1 268 ? 78.935 10.366 -93.956 1.00 78.75 268 PRO A O 1
ATOM 2298 N N . THR A 1 269 ? 78.090 12.350 -93.404 1.00 80.25 269 THR A N 1
ATOM 2299 C CA . THR A 1 269 ? 76.704 11.857 -93.466 1.00 80.25 269 THR A CA 1
ATOM 2300 C C . THR A 1 269 ? 76.233 11.849 -94.919 1.00 80.25 269 THR A C 1
ATOM 2302 O O . THR A 1 269 ? 76.629 12.721 -95.681 1.00 80.25 269 THR A O 1
ATOM 2305 N N . LYS A 1 270 ? 75.337 10.929 -95.311 1.00 79.94 270 LYS A N 1
ATOM 2306 C CA . LYS A 1 270 ? 74.796 10.898 -96.688 1.00 79.94 270 LYS A CA 1
ATOM 2307 C C . LYS A 1 270 ? 74.193 12.243 -97.113 1.00 79.94 270 LYS A C 1
ATOM 2309 O O . LYS A 1 270 ? 74.331 12.652 -98.255 1.00 79.94 270 LYS A O 1
ATOM 2314 N N . GLY A 1 271 ? 73.569 12.962 -96.177 1.00 79.88 271 GLY A N 1
ATOM 2315 C CA . GLY A 1 271 ? 73.061 14.314 -96.426 1.00 79.88 271 GLY A CA 1
ATOM 2316 C C . GLY A 1 271 ? 74.158 15.377 -96.577 1.00 79.88 271 GLY A C 1
ATOM 2317 O O . GLY A 1 271 ? 73.941 16.374 -97.256 1.00 79.88 271 GLY A O 1
ATOM 2318 N N . TRP A 1 272 ? 75.326 15.192 -95.952 1.00 79.56 272 TRP A N 1
ATOM 2319 C CA . TRP A 1 272 ? 76.502 16.030 -96.202 1.00 79.56 272 TRP A CA 1
ATOM 2320 C C . TRP A 1 272 ? 77.126 15.710 -97.559 1.00 79.56 272 TRP A C 1
ATOM 2322 O O . TRP A 1 272 ? 77.371 16.631 -98.326 1.00 79.56 272 TRP A O 1
ATOM 2332 N N . GLU A 1 273 ? 77.280 14.425 -97.891 1.00 81.25 273 GLU A N 1
ATOM 2333 C CA . GLU A 1 273 ? 77.740 13.971 -99.209 1.00 81.25 273 GLU A CA 1
ATOM 2334 C C . GLU A 1 273 ? 76.867 14.561 -100.324 1.00 81.25 273 GLU A C 1
ATOM 2336 O O . GLU A 1 273 ? 77.413 15.184 -101.228 1.00 81.25 273 GLU A O 1
ATOM 2341 N N . GLU A 1 274 ? 75.533 14.474 -100.213 1.00 76.81 274 GLU A N 1
ATOM 2342 C CA . GLU A 1 274 ? 74.577 15.093 -101.151 1.00 76.81 274 GLU A CA 1
ATOM 2343 C C . GLU A 1 274 ? 74.733 16.612 -101.262 1.00 76.81 274 GLU A C 1
ATOM 2345 O O . GLU A 1 274 ? 74.708 17.155 -102.360 1.00 76.81 274 GLU A O 1
ATOM 2350 N N . ARG A 1 275 ? 74.952 17.317 -100.146 1.00 72.19 275 ARG A N 1
ATOM 2351 C CA . ARG A 1 275 ? 75.182 18.772 -100.172 1.00 72.19 275 ARG A CA 1
ATOM 2352 C C . ARG A 1 275 ? 76.515 19.163 -100.807 1.00 72.19 275 ARG A C 1
ATOM 2354 O O . ARG A 1 275 ? 76.616 20.241 -101.378 1.00 72.19 275 ARG A O 1
ATOM 2361 N N . THR A 1 276 ? 77.535 18.316 -100.688 1.00 69.38 276 THR A N 1
ATOM 2362 C CA . THR A 1 276 ? 78.869 18.551 -101.266 1.00 69.38 276 THR A CA 1
ATOM 2363 C C . THR A 1 276 ? 79.049 17.974 -102.667 1.00 69.38 276 THR A C 1
ATOM 2365 O O . THR A 1 276 ? 80.087 18.210 -103.292 1.00 69.38 276 THR A O 1
ATOM 2368 N N . LYS A 1 277 ? 78.061 17.236 -103.191 1.00 74.88 277 LYS A N 1
ATOM 2369 C CA . LYS A 1 277 ? 78.046 16.836 -104.597 1.00 74.88 277 LYS A CA 1
ATOM 2370 C C . LYS A 1 277 ? 78.043 18.103 -105.442 1.00 74.88 277 LYS A C 1
ATOM 2372 O O . LYS A 1 277 ? 77.135 18.923 -105.360 1.00 74.88 277 LYS A O 1
ATOM 2377 N N . LYS A 1 278 ? 79.083 18.266 -106.258 1.00 65.19 278 LYS A N 1
ATOM 2378 C CA . LYS A 1 278 ? 79.181 19.360 -107.225 1.00 65.19 278 LYS A CA 1
ATOM 2379 C C . LYS A 1 278 ? 78.164 19.134 -108.346 1.00 65.19 278 LYS A C 1
ATOM 2381 O O . LYS A 1 278 ? 78.501 18.590 -109.392 1.00 65.19 278 LYS A O 1
ATOM 2386 N N . THR A 1 279 ? 76.918 19.537 -108.131 1.00 57.16 279 THR A N 1
ATOM 2387 C CA . THR A 1 279 ? 76.001 19.864 -109.226 1.00 57.16 279 THR A CA 1
ATOM 2388 C C . THR A 1 279 ? 76.544 21.103 -109.944 1.00 57.16 279 THR A C 1
ATOM 239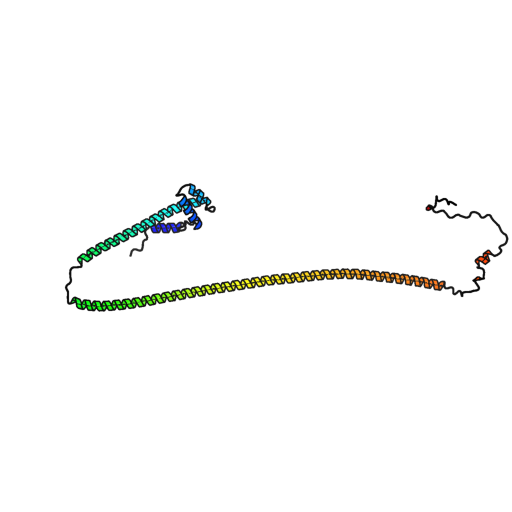0 O O . THR A 1 279 ? 76.899 22.083 -109.292 1.00 57.16 279 THR A O 1
ATOM 2393 N N . GLY A 1 280 ? 76.694 21.017 -111.270 1.00 55.94 280 GLY A N 1
ATOM 2394 C CA . GLY A 1 280 ? 77.275 22.059 -112.130 1.00 55.94 280 GLY A CA 1
ATOM 2395 C C . GLY A 1 280 ? 76.526 23.404 -112.105 1.00 55.94 280 GLY A C 1
ATOM 2396 O O . GLY A 1 280 ? 75.505 23.539 -111.432 1.00 55.94 280 GLY A O 1
ATOM 2397 N N . PRO A 1 281 ? 77.033 24.430 -112.817 1.00 58.00 281 PRO A N 1
ATOM 2398 C CA . PRO A 1 281 ? 76.603 25.809 -112.635 1.00 58.00 281 PRO A CA 1
ATOM 2399 C C . PRO A 1 281 ? 75.213 26.012 -113.240 1.00 58.00 281 PRO A C 1
ATOM 2401 O O . PRO A 1 281 ? 75.044 26.068 -114.455 1.00 58.00 281 PRO A O 1
ATOM 2404 N N . THR A 1 282 ? 74.190 26.127 -112.400 1.00 48.00 282 THR A N 1
ATOM 2405 C CA . THR A 1 282 ? 72.858 26.553 -112.835 1.00 48.00 282 THR A CA 1
ATOM 2406 C C . THR A 1 282 ? 72.232 27.439 -111.766 1.00 48.00 282 THR A C 1
ATOM 2408 O O . THR A 1 282 ? 71.852 26.976 -110.698 1.00 48.00 282 THR A O 1
ATOM 2411 N N . GLY A 1 283 ? 72.148 28.730 -112.097 1.00 50.22 283 GLY A N 1
ATOM 2412 C CA . GLY A 1 283 ? 71.118 29.648 -111.618 1.00 50.22 283 GLY A CA 1
ATOM 2413 C C . GLY A 1 283 ? 71.190 30.070 -110.155 1.00 50.22 283 GLY A C 1
ATOM 2414 O O . GLY A 1 283 ? 70.382 29.635 -109.343 1.00 50.22 283 GLY A O 1
ATOM 2415 N N . SER A 1 284 ? 72.049 31.045 -109.851 1.00 52.09 284 SER A N 1
ATOM 2416 C CA . SER A 1 284 ? 71.767 32.014 -108.785 1.00 52.09 284 SER A CA 1
ATOM 2417 C C . SER A 1 284 ? 70.533 32.837 -109.188 1.00 52.09 284 SER A C 1
ATOM 2419 O O . SER A 1 284 ? 70.659 33.927 -109.741 1.00 52.09 284 SER A O 1
ATOM 2421 N N . GLY A 1 285 ? 69.338 32.281 -108.978 1.00 58.47 285 GLY A N 1
ATOM 2422 C CA . GLY A 1 285 ? 68.075 33.013 -109.063 1.00 58.47 285 GLY A CA 1
ATOM 2423 C C . GLY A 1 285 ? 67.841 33.826 -107.781 1.00 58.47 285 GLY A C 1
ATOM 2424 O O . GLY A 1 285 ? 68.264 33.381 -106.711 1.00 58.47 285 GLY A O 1
ATOM 2425 N N . PRO A 1 286 ? 67.193 35.006 -107.838 1.00 59.28 286 PRO A N 1
ATOM 2426 C CA . PRO A 1 286 ? 66.926 35.805 -106.648 1.00 59.28 286 PRO A CA 1
ATOM 2427 C C . PRO A 1 286 ? 66.084 35.010 -105.650 1.00 59.28 286 PRO A C 1
ATOM 2429 O O . PRO A 1 286 ? 65.106 34.364 -106.028 1.00 59.28 286 PRO A O 1
ATOM 2432 N N . LEU A 1 287 ? 66.463 35.078 -104.374 1.00 56.44 287 LEU A N 1
ATOM 2433 C CA . LEU A 1 287 ? 65.739 34.489 -103.254 1.00 56.44 287 LEU A CA 1
ATOM 2434 C C . LEU A 1 287 ? 64.351 35.152 -103.149 1.00 56.44 287 LEU A C 1
ATOM 2436 O O . LEU A 1 287 ? 64.184 36.177 -102.489 1.00 56.44 287 LEU A O 1
ATOM 2440 N N . LEU A 1 288 ? 63.357 34.609 -103.852 1.00 63.00 288 LEU A N 1
ATOM 2441 C CA . LEU A 1 288 ? 61.980 35.082 -103.777 1.00 63.00 288 LEU A CA 1
ATOM 2442 C C . LEU A 1 288 ? 61.409 34.717 -102.401 1.00 63.00 288 LEU A C 1
ATOM 2444 O O . LEU A 1 288 ? 61.131 33.559 -102.111 1.00 63.00 288 LEU A O 1
ATOM 2448 N N . GLN A 1 289 ? 61.270 35.755 -101.575 1.00 60.16 289 GLN A N 1
ATOM 2449 C CA . GLN A 1 289 ? 60.351 35.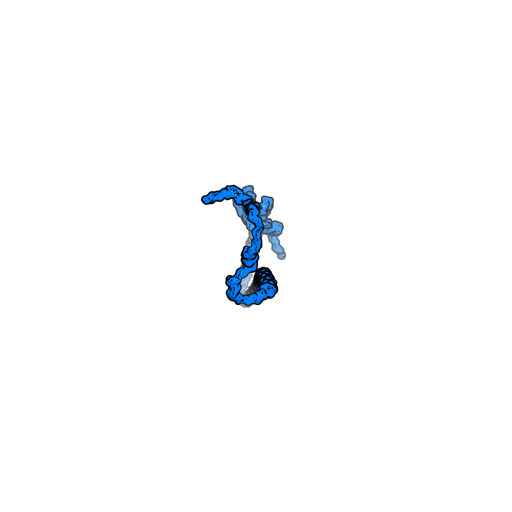885 -100.447 1.00 60.16 289 GLN A CA 1
ATOM 2450 C C . GLN A 1 289 ? 60.423 34.774 -99.385 1.00 60.16 289 GLN A C 1
ATOM 2452 O O . GLN A 1 289 ? 59.726 33.766 -99.441 1.00 60.16 289 GLN A O 1
ATOM 2457 N N . ILE A 1 290 ? 61.219 35.020 -98.340 1.00 65.81 290 ILE A N 1
ATOM 2458 C CA . ILE A 1 290 ? 61.204 34.227 -97.104 1.00 65.81 290 ILE A CA 1
ATOM 2459 C C . ILE A 1 290 ? 59.839 34.448 -96.421 1.00 65.81 290 ILE A C 1
ATOM 2461 O O . ILE A 1 290 ? 59.561 35.572 -95.995 1.00 65.81 290 ILE A O 1
ATOM 2465 N N . PRO A 1 291 ? 58.968 33.431 -96.288 1.00 69.00 291 PRO A N 1
ATOM 2466 C CA . PRO A 1 291 ? 57.707 33.600 -95.581 1.00 69.00 291 PRO A CA 1
ATOM 2467 C C . PRO A 1 291 ? 57.984 33.806 -94.087 1.00 69.00 291 PRO A C 1
ATOM 2469 O O . PRO A 1 291 ? 58.514 32.929 -93.401 1.00 69.00 291 PRO A O 1
ATOM 2472 N N . HIS A 1 292 ? 57.628 34.978 -93.561 1.00 69.31 292 HIS A N 1
ATOM 2473 C CA . HIS A 1 292 ? 57.658 35.226 -92.123 1.00 69.31 292 HIS A CA 1
ATOM 2474 C C . HIS A 1 292 ? 56.513 34.472 -91.435 1.00 69.31 292 HIS A C 1
ATOM 2476 O O . HIS A 1 292 ? 55.398 34.389 -91.950 1.00 69.31 292 HIS A O 1
ATOM 2482 N N . ARG A 1 293 ? 56.785 33.915 -90.247 1.00 70.69 293 ARG A N 1
ATOM 2483 C CA . ARG A 1 293 ? 55.757 33.276 -89.413 1.00 70.69 293 ARG A CA 1
ATOM 2484 C C . ARG A 1 293 ? 54.669 34.294 -89.068 1.00 70.69 293 ARG A C 1
ATOM 2486 O O . ARG A 1 293 ? 54.990 35.396 -88.628 1.00 70.69 293 ARG A O 1
ATOM 2493 N N . ALA A 1 294 ? 53.405 33.899 -89.217 1.00 72.25 294 ALA A N 1
ATOM 2494 C CA . ALA A 1 294 ? 52.270 34.712 -88.797 1.00 72.25 294 ALA A CA 1
ATOM 2495 C C . ALA A 1 294 ? 52.415 35.083 -87.312 1.00 72.25 294 ALA A C 1
ATOM 2497 O O . ALA A 1 294 ? 52.634 34.212 -86.467 1.00 72.25 294 ALA A O 1
ATOM 2498 N N . ILE A 1 295 ? 52.327 36.379 -87.006 1.00 74.38 295 ILE A N 1
ATOM 2499 C CA . ILE A 1 295 ? 52.347 36.878 -85.630 1.00 74.38 295 ILE A CA 1
ATOM 2500 C C . ILE A 1 295 ? 50.982 36.535 -85.016 1.00 74.38 295 ILE A C 1
ATOM 2502 O O . ILE A 1 295 ? 49.967 37.004 -85.535 1.00 74.38 295 ILE A O 1
ATOM 2506 N N . PRO A 1 296 ? 50.920 35.718 -83.947 1.00 76.62 296 PRO A N 1
ATOM 2507 C CA . PRO A 1 296 ? 49.663 35.423 -83.269 1.00 76.62 296 PRO A CA 1
ATOM 2508 C C . PRO A 1 296 ? 48.970 36.712 -82.811 1.00 76.62 296 PRO A C 1
ATOM 2510 O O . PRO A 1 296 ? 49.643 37.656 -82.399 1.00 76.62 296 PRO A O 1
ATOM 2513 N N . THR A 1 297 ? 47.638 36.746 -82.841 1.00 74.88 297 THR A N 1
ATOM 2514 C CA . THR A 1 297 ? 46.827 37.948 -82.554 1.00 74.88 297 THR A CA 1
ATOM 2515 C C . THR A 1 297 ? 47.153 38.607 -81.211 1.00 74.88 297 THR A C 1
ATOM 2517 O O . THR A 1 297 ? 47.174 39.828 -81.118 1.00 74.88 297 THR A O 1
ATOM 2520 N N . TRP A 1 298 ? 47.532 37.829 -80.193 1.00 74.19 298 TRP A N 1
ATOM 2521 C CA . TRP A 1 298 ? 47.943 38.331 -78.873 1.00 74.19 298 TRP A CA 1
ATOM 2522 C C . TRP A 1 298 ? 49.321 39.028 -78.839 1.00 74.19 298 TRP A C 1
ATOM 2524 O O . TRP A 1 298 ? 49.725 39.535 -77.796 1.00 74.19 298 TRP A O 1
ATOM 2534 N N . ARG A 1 299 ? 50.060 39.056 -79.958 1.00 69.50 299 ARG A N 1
ATOM 2535 C CA . ARG A 1 299 ? 51.322 39.804 -80.131 1.00 69.50 299 ARG A CA 1
ATOM 2536 C C . ARG A 1 299 ? 51.214 40.985 -81.102 1.00 69.50 299 ARG A C 1
ATOM 2538 O O . ARG A 1 299 ? 52.228 41.632 -81.362 1.00 69.50 299 ARG A O 1
ATOM 2545 N N . GLN A 1 300 ? 50.029 41.285 -81.634 1.00 67.75 300 GLN A N 1
ATOM 2546 C CA . GLN A 1 300 ? 49.818 42.499 -82.427 1.00 67.75 300 GLN A CA 1
ATOM 2547 C C . GLN A 1 300 ? 49.910 43.727 -81.502 1.00 67.75 300 GLN A C 1
ATOM 2549 O O . GLN A 1 300 ? 49.153 43.830 -80.544 1.00 67.75 300 GLN A O 1
ATOM 2554 N N . GLY A 1 301 ? 50.866 44.631 -81.753 1.00 69.31 301 GLY A N 1
ATOM 2555 C CA . GLY A 1 301 ? 51.040 45.880 -80.989 1.00 69.31 301 GLY A CA 1
ATOM 2556 C C . GLY A 1 301 ? 52.265 45.956 -80.069 1.00 69.31 301 GLY A C 1
ATOM 2557 O O . GLY A 1 301 ? 52.484 46.989 -79.447 1.00 69.31 301 GLY A O 1
ATOM 2558 N N . ILE A 1 302 ? 53.098 44.910 -79.998 1.00 66.69 302 ILE A N 1
ATOM 2559 C CA . ILE A 1 302 ? 54.396 44.982 -79.307 1.00 66.69 302 ILE A CA 1
ATOM 2560 C C . ILE A 1 302 ? 55.486 45.197 -80.360 1.00 66.69 302 ILE A C 1
ATOM 2562 O O . ILE A 1 302 ? 56.057 44.239 -80.889 1.00 66.69 302 ILE A O 1
ATOM 2566 N N . GLU A 1 303 ? 55.759 46.458 -80.692 1.00 58.56 303 GLU A N 1
ATOM 2567 C CA . GLU A 1 303 ? 56.946 46.817 -81.467 1.00 58.56 303 GLU A CA 1
ATOM 2568 C C . GLU A 1 303 ? 58.205 46.508 -80.652 1.00 58.56 303 GLU A C 1
ATOM 2570 O O . GLU A 1 303 ? 58.348 46.894 -79.489 1.00 58.56 303 GLU A O 1
ATOM 2575 N N . LYS A 1 304 ? 59.125 45.764 -81.272 1.00 54.69 304 LYS A N 1
ATOM 2576 C CA . LYS A 1 304 ? 60.456 45.509 -80.729 1.00 54.69 304 LYS A CA 1
ATOM 2577 C C . LYS A 1 304 ? 61.187 46.843 -80.584 1.00 54.69 304 LYS A C 1
ATOM 2579 O O . LYS A 1 304 ? 61.536 47.463 -81.583 1.00 54.69 304 LYS A O 1
ATOM 2584 N N . ARG A 1 305 ? 61.466 47.240 -79.344 1.00 49.16 305 ARG A N 1
ATOM 2585 C CA . ARG A 1 305 ? 62.550 48.176 -79.051 1.00 49.16 305 ARG A CA 1
ATOM 2586 C C . ARG A 1 305 ? 63.862 47.407 -79.273 1.00 49.16 305 ARG A C 1
ATOM 2588 O O . ARG A 1 305 ? 63.992 46.292 -78.766 1.00 49.16 305 ARG A O 1
ATOM 2595 N N . ILE A 1 306 ? 64.712 47.961 -80.136 1.00 43.53 306 ILE A N 1
ATOM 2596 C CA . ILE A 1 306 ? 66.053 47.467 -80.492 1.00 43.53 306 ILE A CA 1
ATOM 2597 C C . ILE A 1 306 ? 66.909 47.310 -79.238 1.00 43.53 306 ILE A C 1
ATOM 2599 O O . ILE A 1 306 ? 66.799 48.197 -78.359 1.00 43.53 306 ILE A O 1
#

Radius of gyration: 73.52 Å; chains: 1; bounding box: 141×73×198 Å

Foldseek 3Di:
DPPPDDPPLLVVLVVLQVVQVHPQSVDDPVLSVQLVVLCVVQVPDPCSLVSSCVVCVPDDSVRSVVSVVSVVVNVVSVVVSVVSVVVVVVVVVVVVVVVVVVVVVVVVVPPDDDDDDPVVVVVVVVVVVVVVVVVVVVVVVVVVVVVVVVVVVVVVVVVVVVVVVVVVVVVVVVVVVVVVVVVVVVVVVVVVVVVVVVVVVVVVVVVVVVVVVVVVVVVVVVVVVVVVVVVVVVVVVVVVVVVVVVVVVVCVVVVPVDDPDPCVVVDDDPVRVVVPPPDDDDDPDPPPDDDDDDDPPVPPPDDDDD

pLDDT: mean 82.84, std 15.1, range [32.72, 98.25]

Secondary structure (DSSP, 8-state):
-------HHHHHHHHHHHHTTGGGTT--HHHHHHHHHHHHHHTT-TTHHHHHHHH-TTS-HHHHHHHHHHHHHHHHHHHHHHHHHHHHHHHHHHHHHHHHHHHHHHHTTS-S----SHHHHHHHHHHHHHHHHHHHHHHHHHHHHHHHHHHHHHHHHHHHHHHHHHHHHHHHHHHHHHHHHHHHHHHHHHHHHHHHHHHHHHHHHHHHHHHHHHHHHHHHHHHHHHHHHHHHHHHHHHHHHHHHHHHHHHHHHH-------GGGGGSPPHHHHHHHS-------------PPPPPPGGGTT-----

InterPro domains:
  IPR039902 Coiled-coil domain-containing protein CCDC148/CCDC112 [PTHR21549] (5-300)

Organism: Lynx pardinus (NCBI:txid191816)

Sequence (306 aa):
MMPGTLPEEVVDFENFLQQTGGRQGGWDDYDHQNFVKVRNKHKGKPAFMGEVLENLPARTQDEVQQHEKWYQTFLALEERKKESIQNWKTKKQQKKEEIFKLKEKAENISLLFHNKKDNQKRKEEQRKKQKLAVEAWKKQKSIEMSVRRASQVKEEEEEKEKKRQKEHQRQFKLKLLLESYTQQKKEQEEFLRLEKEIREKTEKAEKRKMAAEEISRFQERDLHKLELKILDRQSKEEEKAEKQRRLAKLKEKVENNVSRDPSRLYRPTKGWEERTKKTGPTGSGPLLQIPHRAIPTWRQGIEKRI